Protein AF-0000000078257594 (afdb_homodimer)

Nearest PDB structures (foldseek):
  2rhy-assembly1_A  TM=6.518E-01  e=1.897E-09  Homo sapiens
  2rjc-assembly3_C  TM=6.665E-01  e=3.978E-09  Homo sapiens
  4edu-assembly1_A  TM=5.864E-01  e=7.994E-10  Homo sapiens
  2rjf-assembly1_A  TM=5.698E-01  e=3.740E-09  Homo sapiens
  2rhz-assembly1_A  TM=5.659E-01  e=3.516E-09  Homo sapiens

InterPro domains:
  IPR004092 Mbt repeat domain [PF02820] (59-125)
  IPR004092 Mbt repeat domain [PS51079] (24-123)
  IPR004092 Mbt repeat domain [SM00561] (24-123)
  IPR050548 Polycomb group and chromatin remodeling factors [PTHR12247] (2-124)

Foldseek 3Di:
DDPVVVVVVPPPPDDDDPDPPDDDDVVVVCVVVVHDDDDPVVDDDFDDPVVLVVDDFFDWWWFQQPVNRQAIAIWTFHDRDRQKTWIDRAQDDSVSIDIDGVPDPRTHHDCPCVVVVHDHDYHNHVPD/DDPVVVVVPPVPPDDDDPDPPDDDDVVVVCVVVVHDDDDPVVDDDFDDPVVLVVDDFFDWWWFQQPVNRQAIAIWTFHDGDRQKTWIDGAQDDSVSIDIDGVPDPRTHHDCPCVVVVHDHDYHNHVPD

Organism: Caenorhabditis remanei (NCBI:txid31234)

Secondary structure (DSSP, 8-state):
---GGGHHHH-------S---S---HHHHHHHHT-EEPPGGGSPPPPPHHHHTT--TTEEEEEE-SSSTT-EEEEEEEEEETTEEEEEETTS-GGG-EEEETT-TTEE-TTHHHHHTPPBPPP--TT-/---GGGHHHH-------S---S---HHHHHHHHT-EEPPGGGSPPPPPHHHHTT--TTEEEEEE-SSSTT-EEEEEEEEEETTEEEEEETTS-GGG-EEEETT-TTEE-TTHHHHHTPPBPPP--TT-

Radius of gyration: 20.62 Å; Cα contacts (8 Å, |Δi|>4): 423; chains: 2; bounding box: 36×62×47 Å

pLDDT: mean 81.3, std 22.83, range [25.91, 98.5]

Sequence (256 aa):
MFPVGYAERNGLKLADPPGFEGTFNWTDYLKEENAERMPLELFRTEPTQERLNMFQVGMRLEAADMCENQFICPATITGVHGRIINVNYDGWDEEFDELYDIDSHDILPIGWCELHGYRLQEPKREGYMFPVGYAERNGLKLADPPGFEGTFNWTDYLKEENAERMPLELFRTEPTQERLNMFQVGMRLEAADMCENQFICPATITGVHGRIINVNYDGWDEEFDELYDIDSHDILPIGWCELHGYRLQEPKREGY

Structure (mmCIF, N/CA/C/O backbone):
data_AF-0000000078257594-model_v1
#
loop_
_entity.id
_entity.type
_entity.pdbx_description
1 polymer 'Uncharacterized protein'
#
loop_
_atom_site.group_PDB
_atom_site.id
_atom_site.type_symbol
_atom_site.label_atom_id
_atom_site.label_alt_id
_atom_site.label_comp_id
_atom_site.label_asym_id
_atom_site.label_entity_id
_atom_site.label_seq_id
_atom_site.pdbx_PDB_ins_code
_atom_site.Cartn_x
_atom_site.Cartn_y
_atom_site.Cartn_z
_atom_site.occupancy
_atom_site.B_iso_or_equiv
_atom_site.auth_seq_id
_atom_site.auth_comp_id
_atom_site.auth_asym_id
_atom_site.auth_atom_id
_atom_site.pdbx_PDB_model_num
ATOM 1 N N . MET A 1 1 ? 4.875 4.961 -12.227 1 25.94 1 MET A N 1
ATOM 2 C CA . MET A 1 1 ? 4.707 3.748 -11.43 1 25.94 1 MET A CA 1
ATOM 3 C C . MET A 1 1 ? 3.229 3.438 -11.219 1 25.94 1 MET A C 1
ATOM 5 O O . MET A 1 1 ? 2.58 4.039 -10.359 1 25.94 1 MET A O 1
ATOM 9 N N . PHE A 1 2 ? 2.467 3.158 -12.258 1 29.22 2 PHE A N 1
ATOM 10 C CA . PHE A 1 2 ? 1.009 3.145 -12.273 1 29.22 2 PHE A CA 1
ATOM 11 C C . PHE A 1 2 ? 0.473 1.872 -11.625 1 29.22 2 PHE A C 1
ATOM 13 O O . PHE A 1 2 ? 1.046 0.794 -11.797 1 29.22 2 PHE A O 1
ATOM 20 N N . PRO A 1 3 ?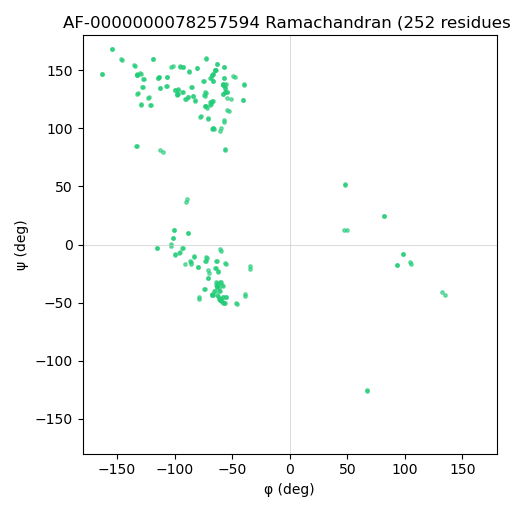 -0.068 1.947 -10.578 1 31.61 3 PRO A N 1
ATOM 21 C CA . PRO A 1 3 ? -0.673 0.773 -9.945 1 31.61 3 PRO A CA 1
ATOM 22 C C . PRO A 1 3 ? -1.392 -0.131 -10.945 1 31.61 3 PRO A C 1
ATOM 24 O O . PRO A 1 3 ? -1.814 0.332 -12.008 1 31.61 3 PRO A O 1
ATOM 27 N N . VAL A 1 4 ? -1.272 -1.361 -10.891 1 36.28 4 VAL A N 1
ATOM 28 C CA . VAL A 1 4 ? -1.812 -2.387 -11.773 1 36.28 4 VAL A CA 1
ATOM 29 C C . VAL A 1 4 ? -3.232 -2.014 -12.195 1 36.28 4 VAL A C 1
ATOM 31 O O . VAL A 1 4 ? -3.646 -2.295 -13.32 1 36.28 4 VAL A O 1
ATOM 34 N N . GLY A 1 5 ? -4.02 -1.559 -11.352 1 35.12 5 GLY A N 1
ATOM 35 C CA . GLY A 1 5 ? -5.34 -1.271 -11.891 1 35.12 5 GLY A CA 1
ATOM 36 C C . GLY A 1 5 ? -5.312 -0.317 -13.07 1 35.12 5 GLY A C 1
ATOM 37 O O . GLY A 1 5 ? -6.355 0.021 -13.625 1 35.12 5 GLY A O 1
ATOM 38 N N . TYR A 1 6 ? -4.234 0.282 -13.164 1 35.28 6 TYR A N 1
ATOM 39 C CA . TYR A 1 6 ? -4.18 1.263 -14.242 1 35.28 6 TYR A CA 1
ATOM 40 C C . TYR A 1 6 ? -4.137 0.577 -15.602 1 35.28 6 TYR A C 1
ATOM 42 O O . TYR A 1 6 ? -4.363 1.214 -16.641 1 35.28 6 TYR A O 1
ATOM 50 N N . ALA A 1 7 ? -3.699 -0.685 -15.562 1 33.69 7 ALA A N 1
ATOM 51 C CA . ALA A 1 7 ? -3.619 -1.337 -16.875 1 33.69 7 ALA A CA 1
ATOM 52 C C . ALA A 1 7 ? -5 -1.478 -17.5 1 33.69 7 ALA A C 1
ATOM 54 O O . ALA A 1 7 ? -5.121 -1.687 -18.703 1 33.69 7 ALA A O 1
ATOM 55 N N . GLU A 1 8 ? -5.996 -1.658 -16.688 1 34.53 8 GLU A N 1
ATOM 56 C CA . GLU A 1 8 ? -7.207 -1.854 -17.484 1 34.53 8 GLU A CA 1
ATOM 57 C C . GLU A 1 8 ? -7.324 -0.804 -18.594 1 34.53 8 GLU A C 1
ATOM 59 O O . GLU A 1 8 ? -7.742 -1.114 -19.703 1 34.53 8 GLU A O 1
ATOM 64 N N . ARG A 1 9 ? -7.168 0.485 -18.172 1 33.91 9 ARG A N 1
ATOM 65 C CA . ARG A 1 9 ? -7.609 1.449 -19.188 1 33.91 9 ARG A CA 1
ATOM 66 C C . ARG A 1 9 ? -6.609 1.535 -20.328 1 33.91 9 ARG A C 1
ATOM 68 O O . ARG A 1 9 ? -6.973 1.912 -21.453 1 33.91 9 ARG A O 1
ATOM 75 N N . ASN A 1 10 ? -5.301 1.462 -20 1 36.62 10 ASN A N 1
ATOM 76 C CA . ASN A 1 10 ? -4.457 1.918 -21.094 1 36.62 10 ASN A CA 1
ATOM 77 C C . ASN A 1 10 ? -4.09 0.771 -22.031 1 36.62 10 ASN A C 1
ATOM 79 O O . ASN A 1 10 ? -3.174 0.896 -22.844 1 36.62 10 ASN A O 1
ATOM 83 N N . GLY A 1 11 ? -4.836 -0.129 -22.375 1 34.16 11 GLY A N 1
ATOM 84 C CA . GLY A 1 11 ? -4.656 -1.026 -23.5 1 34.16 11 GLY A CA 1
ATOM 85 C C . GLY A 1 11 ? -3.26 -1.611 -23.578 1 34.16 11 GLY A C 1
ATOM 86 O O . GLY A 1 11 ? -2.76 -1.887 -24.672 1 34.16 11 GLY A O 1
ATOM 87 N N . LEU A 1 12 ? -2.469 -1.478 -22.562 1 35.62 12 LEU A N 1
ATOM 88 C CA . LEU A 1 12 ? -1.098 -1.898 -22.828 1 35.62 12 LEU A CA 1
ATOM 89 C C . LEU A 1 12 ? -1.026 -3.404 -23.062 1 35.62 12 LEU A C 1
ATOM 91 O O . LEU A 1 12 ? -1.563 -4.184 -22.281 1 35.62 12 LEU A O 1
ATOM 95 N N . LYS A 1 13 ? -0.962 -3.734 -24.375 1 34.22 13 LYS A N 1
ATOM 96 C CA . LYS A 1 13 ? -0.691 -5.074 -24.891 1 34.22 13 LYS A CA 1
ATOM 97 C C . LYS A 1 13 ? 0.633 -5.609 -24.344 1 34.22 13 LYS A C 1
ATOM 99 O O . LYS A 1 13 ? 1.693 -5.043 -24.609 1 34.22 13 LYS A O 1
ATOM 104 N N . LEU A 1 14 ? 0.69 -6.137 -23.203 1 35.75 14 LEU A N 1
ATOM 105 C CA . LEU A 1 14 ? 1.896 -6.77 -22.688 1 35.75 14 LEU A CA 1
ATOM 106 C C . LEU A 1 14 ? 2.375 -7.879 -23.609 1 35.75 14 LEU A C 1
ATOM 108 O O . LEU A 1 14 ? 1.572 -8.688 -24.078 1 35.75 14 LEU A O 1
ATOM 112 N N . ALA A 1 15 ? 3.43 -7.688 -24.375 1 36.25 15 ALA A N 1
ATOM 113 C CA . ALA A 1 15 ? 4.07 -8.641 -25.266 1 36.25 15 ALA A CA 1
ATOM 114 C C . ALA A 1 15 ? 4.367 -9.953 -24.547 1 36.25 15 ALA A C 1
ATOM 116 O O . ALA A 1 15 ? 4.688 -9.961 -23.359 1 36.25 15 ALA A O 1
ATOM 117 N N . ASP A 1 16 ? 3.945 -11.086 -25 1 38.88 16 ASP A N 1
ATOM 118 C CA . ASP A 1 16 ? 4.176 -12.469 -24.609 1 38.88 16 ASP A CA 1
ATOM 119 C C . ASP A 1 16 ? 5.668 -12.781 -24.531 1 38.88 16 ASP A C 1
ATOM 121 O O . ASP A 1 16 ? 6.449 -12.305 -25.359 1 38.88 16 ASP A O 1
ATOM 125 N N . PRO A 1 17 ? 6.203 -13.086 -23.297 1 37.75 17 PRO A N 1
ATOM 126 C CA . PRO A 1 17 ? 7.574 -13.594 -23.406 1 37.75 17 PRO A CA 1
ATOM 127 C C . PRO A 1 17 ? 7.719 -14.68 -24.469 1 37.75 17 PRO A C 1
ATOM 129 O O . PRO A 1 17 ? 6.773 -15.438 -24.719 1 37.75 17 PRO A O 1
ATOM 132 N N . PRO A 1 18 ? 8.797 -14.852 -25.266 1 37.5 18 PRO A N 1
ATOM 133 C CA . PRO A 1 18 ? 9.133 -15.906 -26.234 1 37.5 18 PRO A CA 1
ATOM 134 C C . PRO A 1 18 ? 9.523 -17.219 -25.547 1 37.5 18 PRO A C 1
ATOM 136 O O . PRO A 1 18 ? 10.195 -17.203 -24.516 1 37.5 18 PRO A O 1
ATOM 139 N N . GLY A 1 19 ? 8.719 -18.469 -25.781 1 39.75 19 GLY A N 1
ATOM 140 C CA . GLY A 1 19 ? 9.109 -19.859 -25.562 1 39.75 19 GLY A CA 1
ATOM 141 C C . GLY A 1 19 ? 8.055 -20.656 -24.812 1 39.75 19 GLY A C 1
ATOM 142 O O . GLY A 1 19 ? 8.312 -21.797 -24.406 1 39.75 19 GLY A O 1
ATOM 143 N N . PHE A 1 20 ? 7.371 -20.203 -23.812 1 42.59 20 PHE A N 1
ATOM 144 C CA . PHE A 1 20 ? 6.516 -21.141 -23.125 1 42.59 20 PHE A CA 1
ATOM 145 C C . PHE A 1 20 ? 5.461 -21.719 -24.062 1 42.59 20 PHE A C 1
ATOM 147 O O . PHE A 1 20 ? 4.613 -20.984 -24.562 1 42.59 20 PHE A O 1
ATOM 154 N N . GLU A 1 21 ? 5.734 -22.906 -24.578 1 48.34 21 GLU A N 1
ATOM 155 C CA . GLU A 1 21 ? 4.805 -23.547 -25.5 1 48.34 21 GLU A CA 1
ATOM 156 C C . GLU A 1 21 ? 3.467 -23.828 -24.812 1 48.34 21 GLU A C 1
ATOM 158 O O . GLU A 1 21 ? 2.418 -23.812 -25.469 1 48.34 21 GLU A O 1
ATOM 163 N N . GLY A 1 22 ? 3.541 -24.234 -23.25 1 56.38 22 GLY A N 1
ATOM 164 C CA . GLY A 1 22 ? 2.223 -24.547 -22.719 1 56.38 22 GLY A CA 1
ATOM 165 C C . GLY A 1 22 ? 1.633 -23.438 -21.875 1 56.38 22 GLY A C 1
ATOM 166 O O . GLY A 1 22 ? 2.324 -22.469 -21.531 1 56.38 22 GLY A O 1
ATOM 167 N N . THR A 1 23 ? 0.284 -23.297 -21.766 1 68.25 23 THR A N 1
ATOM 168 C CA . THR A 1 23 ? -0.449 -22.281 -21.031 1 68.25 23 THR A CA 1
ATOM 169 C C . THR A 1 23 ? -0.328 -22.5 -19.516 1 68.25 23 THR A C 1
ATOM 171 O O . THR A 1 23 ? -0.462 -23.641 -19.047 1 68.25 23 THR A O 1
ATOM 174 N N . PHE A 1 24 ? 0.318 -21.797 -18.844 1 82.62 24 PHE A N 1
ATOM 175 C CA . PHE A 1 24 ? 0.421 -21.875 -17.391 1 82.62 24 PHE A CA 1
A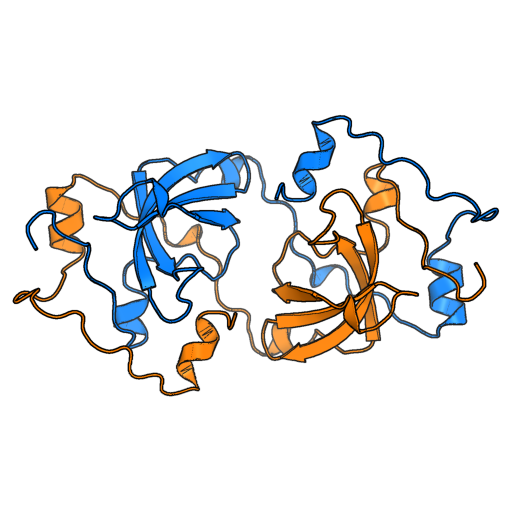TOM 176 C C . PHE A 1 24 ? -0.937 -22.172 -16.766 1 82.62 24 PHE A C 1
ATOM 178 O O . PHE A 1 24 ? -1.941 -21.562 -17.125 1 82.62 24 PHE A O 1
ATOM 185 N N . ASN A 1 25 ? -0.868 -23.312 -15.977 1 85.69 25 ASN A N 1
ATOM 186 C CA . ASN A 1 25 ? -2.061 -23.75 -15.258 1 85.69 25 ASN A CA 1
ATOM 187 C C . ASN A 1 25 ? -1.815 -23.797 -13.75 1 85.69 25 ASN A C 1
ATOM 189 O O . ASN A 1 25 ? -1.09 -24.672 -13.266 1 85.69 25 ASN A O 1
ATOM 193 N N . TRP A 1 26 ? -2.564 -23.047 -12.93 1 89.88 26 TRP A N 1
ATOM 194 C CA . TRP A 1 26 ? -2.32 -22.922 -11.492 1 89.88 26 TRP A CA 1
ATOM 195 C C . TRP A 1 26 ? -2.584 -24.234 -10.773 1 89.88 26 TRP A C 1
ATOM 197 O O . TRP A 1 26 ? -1.852 -24.609 -9.852 1 89.88 26 TRP A O 1
ATOM 207 N N . THR A 1 27 ? -3.619 -24.859 -11.133 1 87.69 27 THR A N 1
ATOM 208 C CA . THR A 1 27 ? -3.973 -26.109 -10.461 1 87.69 27 THR A CA 1
ATOM 209 C C . THR A 1 27 ? -2.83 -27.125 -10.555 1 87.69 27 THR A C 1
ATOM 211 O O . THR A 1 27 ? -2.418 -27.688 -9.539 1 87.69 27 THR A O 1
ATOM 214 N N . ASP A 1 28 ? -2.342 -27.328 -11.75 1 86.31 28 ASP A N 1
ATOM 215 C CA . ASP A 1 28 ? -1.224 -28.234 -11.945 1 86.31 28 ASP A CA 1
ATOM 216 C C . ASP A 1 28 ? 0.023 -27.75 -11.211 1 86.31 28 ASP A C 1
ATOM 218 O O . ASP A 1 28 ? 0.732 -28.547 -10.586 1 86.31 28 ASP A O 1
ATOM 222 N N . TYR A 1 29 ? 0.262 -26.531 -11.328 1 86.88 29 TYR A N 1
ATOM 223 C CA . TYR A 1 29 ? 1.44 -25.922 -10.719 1 86.88 29 TYR A CA 1
ATOM 224 C C . TYR A 1 29 ? 1.443 -26.109 -9.211 1 86.88 29 TYR A C 1
ATOM 226 O O . TYR A 1 29 ? 2.445 -26.547 -8.633 1 86.88 29 TYR A O 1
ATOM 234 N N . LEU A 1 30 ? 0.294 -25.844 -8.523 1 89.06 30 LEU A N 1
ATOM 235 C CA . LEU A 1 30 ? 0.188 -25.969 -7.074 1 89.06 30 LEU A CA 1
ATOM 236 C C . LEU A 1 30 ? 0.346 -27.422 -6.641 1 89.06 30 LEU A C 1
ATOM 238 O O . LEU A 1 30 ? 0.981 -27.703 -5.621 1 89.06 30 LEU A O 1
ATOM 242 N N . LYS A 1 31 ? -0.26 -28.344 -7.434 1 89.06 31 LYS A N 1
ATOM 243 C CA . LYS A 1 31 ? -0.134 -29.766 -7.148 1 89.06 31 LYS A CA 1
ATOM 244 C C . LYS A 1 31 ? 1.321 -30.219 -7.223 1 89.06 31 LYS A C 1
ATOM 246 O O . LYS A 1 31 ? 1.811 -30.906 -6.332 1 89.06 31 LYS A O 1
ATOM 251 N N . GLU A 1 32 ? 1.991 -29.828 -8.227 1 86.56 32 GLU A N 1
ATOM 252 C CA . GLU A 1 32 ? 3.387 -30.203 -8.445 1 86.56 32 GLU A CA 1
ATOM 253 C C . GLU A 1 32 ? 4.285 -29.641 -7.344 1 86.5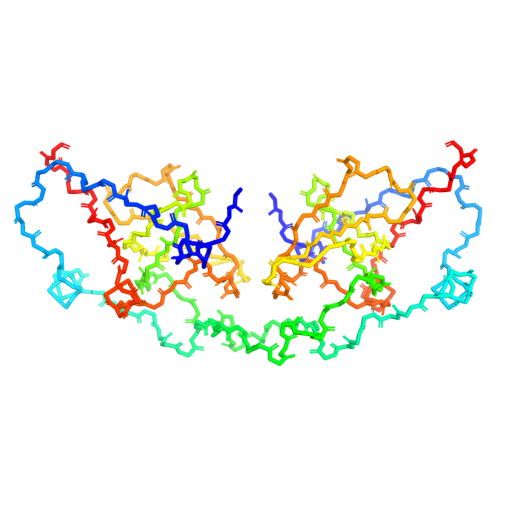6 32 GLU A C 1
ATOM 255 O O . GLU A 1 32 ? 5.238 -30.297 -6.918 1 86.56 32 GLU A O 1
ATOM 260 N N . GLU A 1 33 ? 3.965 -28.453 -6.852 1 85.44 33 GLU A N 1
ATOM 261 C CA . GLU A 1 33 ? 4.797 -27.766 -5.863 1 85.44 33 GLU A CA 1
ATOM 262 C C . GLU A 1 33 ? 4.332 -28.078 -4.441 1 85.44 33 GLU A C 1
ATOM 264 O O . GLU A 1 33 ? 4.977 -27.672 -3.471 1 85.44 33 GLU A O 1
ATOM 269 N N . ASN A 1 34 ? 3.307 -28.812 -4.363 1 87.94 34 ASN A N 1
ATOM 270 C CA . ASN A 1 34 ? 2.715 -29.047 -3.053 1 87.94 34 ASN A CA 1
ATOM 271 C C . ASN A 1 34 ? 2.531 -27.75 -2.277 1 87.94 34 ASN A C 1
ATOM 273 O O . ASN A 1 34 ? 2.979 -27.625 -1.136 1 87.94 34 ASN A O 1
ATOM 277 N N . ALA A 1 35 ? 1.894 -26.828 -2.982 1 87.44 35 ALA A N 1
ATOM 278 C CA . ALA A 1 35 ? 1.744 -25.5 -2.41 1 87.44 35 ALA A CA 1
ATOM 279 C C . ALA A 1 35 ? 0.271 -25.141 -2.234 1 87.44 35 ALA A C 1
ATOM 281 O O . ALA A 1 35 ? -0.605 -25.781 -2.811 1 87.44 35 ALA A O 1
ATOM 282 N N . GLU A 1 36 ? 0.055 -24.156 -1.35 1 89.25 36 GLU A N 1
ATOM 283 C CA . GLU A 1 36 ? -1.299 -23.688 -1.076 1 89.25 36 GLU A CA 1
ATOM 284 C C . GLU A 1 36 ? -1.488 -22.25 -1.553 1 89.25 36 GLU A C 1
ATOM 286 O O . GLU A 1 36 ? -0.579 -21.422 -1.434 1 89.25 36 GLU A O 1
ATOM 291 N N . ARG A 1 37 ? -2.695 -22.031 -2.023 1 95.69 37 ARG A N 1
ATOM 292 C CA . ARG A 1 37 ? -3.041 -20.672 -2.4 1 95.69 37 ARG A CA 1
ATOM 293 C C . ARG A 1 37 ? -3.303 -19.812 -1.169 1 95.69 37 ARG A C 1
ATOM 295 O O . ARG A 1 37 ? -3.838 -20.297 -0.17 1 95.69 37 ARG A O 1
ATOM 302 N N . MET A 1 38 ? -2.869 -18.625 -1.231 1 97.62 38 MET A N 1
ATOM 303 C CA . MET A 1 38 ? -3.262 -17.656 -0.205 1 97.62 38 MET A CA 1
ATOM 304 C C . MET A 1 38 ? -4.777 -17.516 -0.144 1 97.62 38 MET A C 1
ATOM 306 O O . MET A 1 38 ? -5.434 -17.359 -1.177 1 97.62 38 MET A O 1
ATOM 310 N N . PRO A 1 39 ? -5.328 -17.625 1.03 1 96.94 39 PRO A N 1
ATOM 311 C CA . PRO A 1 39 ? -6.785 -17.5 1.15 1 96.94 39 PRO A CA 1
ATOM 312 C C . PRO A 1 39 ? -7.309 -16.172 0.598 1 96.94 39 PRO A C 1
ATOM 314 O O . PRO A 1 39 ? -6.672 -15.133 0.771 1 96.94 39 PRO A O 1
ATOM 317 N N . LEU A 1 40 ? -8.484 -16.25 -0.03 1 96.88 40 LEU A N 1
ATOM 318 C CA . LEU A 1 40 ? -9.086 -15.117 -0.712 1 96.88 40 LEU A CA 1
ATOM 319 C C . LEU A 1 40 ? -9.336 -13.969 0.263 1 96.88 40 LEU A C 1
ATOM 321 O O . LEU A 1 40 ? -9.227 -12.797 -0.107 1 96.88 40 LEU A O 1
ATOM 325 N N . GLU A 1 41 ? -9.633 -14.297 1.517 1 96.75 41 GLU A N 1
ATOM 326 C CA . GLU A 1 41 ? -10.047 -13.289 2.494 1 96.75 41 GLU A CA 1
ATOM 327 C C . GLU A 1 41 ? -8.867 -12.422 2.922 1 96.75 41 GLU A C 1
ATOM 329 O O . GLU A 1 41 ? -9.055 -11.383 3.559 1 96.75 41 GLU A O 1
ATOM 334 N N . LEU A 1 42 ? -7.684 -12.82 2.545 1 97.75 42 LEU A N 1
ATOM 335 C CA . LEU A 1 42 ? -6.504 -12.07 2.965 1 97.75 42 LEU A CA 1
ATOM 336 C C . LEU A 1 42 ? -6.211 -10.93 1.996 1 97.75 42 LEU A C 1
ATOM 338 O O . LEU A 1 42 ? -5.445 -10.016 2.318 1 97.75 42 LEU A O 1
ATOM 342 N N . PHE A 1 43 ? -6.812 -10.922 0.815 1 97.62 43 PHE A N 1
ATOM 343 C CA . PHE A 1 43 ? -6.59 -9.891 -0.184 1 97.62 43 PHE A CA 1
ATOM 344 C C . PHE A 1 43 ? -7.543 -8.719 0.032 1 97.62 43 PHE A C 1
ATOM 346 O O . PHE A 1 43 ? -8.672 -8.898 0.492 1 97.62 43 PHE A O 1
ATOM 353 N N . ARG A 1 44 ? -7.027 -7.555 -0.326 1 95.5 44 ARG A N 1
ATOM 354 C CA . ARG A 1 44 ? -7.914 -6.395 -0.286 1 95.5 44 ARG A CA 1
ATOM 355 C C . ARG A 1 44 ? -8.719 -6.273 -1.576 1 95.5 44 ARG A C 1
ATOM 357 O O . ARG A 1 44 ? -8.18 -6.453 -2.67 1 95.5 44 ARG A O 1
ATOM 364 N N . THR A 1 45 ? -9.938 -6.008 -1.374 1 93.62 45 THR A N 1
ATOM 365 C CA . THR A 1 45 ? -10.812 -5.801 -2.523 1 93.62 45 THR A CA 1
ATOM 366 C C . THR A 1 45 ? -10.656 -4.391 -3.078 1 93.62 45 THR A C 1
ATOM 368 O O . THR A 1 45 ? -10.258 -3.473 -2.354 1 93.62 45 THR A O 1
ATOM 371 N N . GLU A 1 46 ? -10.906 -4.301 -4.336 1 92.81 46 GLU A N 1
ATOM 372 C CA . GLU A 1 46 ? -10.906 -2.973 -4.941 1 92.81 46 GLU A CA 1
ATOM 373 C C . GLU A 1 46 ? -11.914 -2.055 -4.258 1 92.81 46 GLU A C 1
ATOM 375 O O . GLU A 1 46 ? -13.031 -2.477 -3.943 1 92.81 46 GLU A O 1
ATOM 380 N N . PRO A 1 47 ? -11.453 -0.832 -4.047 1 95.62 47 PRO A N 1
ATOM 381 C CA . PRO A 1 47 ? -12.422 0.082 -3.436 1 95.62 47 PRO A CA 1
ATOM 382 C C . PRO A 1 47 ? -13.617 0.37 -4.344 1 95.62 47 PRO A C 1
ATOM 384 O O . PRO A 1 47 ? -13.484 0.361 -5.57 1 95.62 47 PRO A O 1
ATOM 387 N N . THR A 1 48 ? -14.734 0.63 -3.754 1 96.31 48 THR A N 1
ATOM 388 C CA . THR A 1 48 ? -15.93 1.015 -4.5 1 96.31 48 THR A CA 1
ATOM 389 C C . THR A 1 48 ? -15.789 2.436 -5.043 1 96.31 48 THR A C 1
ATOM 391 O O . THR A 1 48 ? -14.984 3.223 -4.539 1 96.31 48 THR A O 1
ATOM 394 N N . GLN A 1 49 ? -16.594 2.709 -6.016 1 96.69 49 GLN A N 1
ATOM 395 C CA . GLN A 1 49 ? -16.656 4.07 -6.535 1 96.69 49 GLN A CA 1
ATOM 396 C C . GLN A 1 49 ? -17.109 5.055 -5.457 1 96.69 49 GLN A C 1
ATOM 398 O O . GLN A 1 49 ? -16.641 6.191 -5.414 1 96.69 49 GLN A O 1
ATOM 403 N N . GLU A 1 50 ? -18.047 4.621 -4.691 1 97.25 50 GLU A N 1
ATOM 404 C CA . GLU A 1 50 ? -18.516 5.453 -3.588 1 97.25 50 GLU A CA 1
ATOM 405 C C . GLU A 1 50 ? -17.375 5.855 -2.666 1 97.25 50 GLU A C 1
ATOM 407 O O . GLU A 1 50 ? -17.234 7.027 -2.301 1 97.25 50 GLU A O 1
ATOM 412 N N . ARG A 1 51 ? -16.484 4.891 -2.295 1 97 51 ARG A N 1
ATOM 413 C CA . ARG A 1 51 ? -15.352 5.195 -1.432 1 97 51 ARG A CA 1
ATOM 414 C C . ARG A 1 51 ? -14.352 6.105 -2.139 1 97 51 ARG A C 1
ATOM 416 O O . ARG A 1 51 ? -13.859 7.07 -1.551 1 97 51 ARG A O 1
ATOM 423 N N . LEU A 1 52 ? -14.102 5.801 -3.367 1 97.69 52 LEU A N 1
ATOM 424 C CA . LEU A 1 52 ? -13.148 6.605 -4.129 1 97.69 52 LEU A CA 1
ATOM 425 C C . LEU A 1 52 ? -13.594 8.062 -4.188 1 97.69 52 LEU A C 1
ATOM 427 O O . LEU A 1 52 ? -12.766 8.969 -4.09 1 97.69 52 LEU A O 1
ATOM 431 N N . ASN A 1 53 ? -14.828 8.305 -4.254 1 97.5 53 ASN A N 1
ATOM 432 C CA . ASN A 1 53 ? -15.391 9.641 -4.375 1 97.5 53 ASN A CA 1
ATOM 433 C C . ASN A 1 53 ? -15.281 10.422 -3.066 1 97.5 53 ASN A C 1
ATOM 435 O O . ASN A 1 53 ? -15.477 11.633 -3.043 1 97.5 53 ASN A O 1
ATOM 439 N N . MET A 1 54 ? -15.008 9.766 -2.023 1 97.88 54 MET A N 1
ATOM 440 C CA . MET A 1 54 ? -14.938 10.422 -0.723 1 97.88 54 MET A CA 1
ATOM 441 C C . MET A 1 54 ? -13.602 11.133 -0.549 1 97.88 54 MET A C 1
ATOM 443 O O . MET A 1 54 ? -13.445 11.969 0.348 1 97.88 54 MET A O 1
ATOM 447 N N . PHE A 1 55 ? -12.602 10.773 -1.308 1 98 55 PHE A N 1
ATOM 448 C CA . PHE A 1 55 ? -11.312 11.445 -1.265 1 98 55 PHE A CA 1
ATOM 449 C C . PHE A 1 55 ? -11.328 12.711 -2.121 1 98 55 PHE A C 1
ATOM 451 O O . PHE A 1 55 ? -11.648 12.648 -3.311 1 98 55 PHE A O 1
ATOM 458 N N . GLN A 1 56 ? -11.008 13.828 -1.472 1 96.94 56 GLN A N 1
ATOM 459 C CA . GLN A 1 56 ? -11.117 15.109 -2.158 1 96.94 56 GLN A CA 1
ATOM 460 C C . GLN A 1 56 ? -9.859 15.953 -1.955 1 96.94 56 GLN A C 1
ATOM 462 O O . GLN A 1 56 ? -9.242 15.906 -0.89 1 96.94 56 GLN A O 1
ATOM 467 N N . VAL A 1 57 ? -9.562 16.688 -2.992 1 97.31 57 VAL A N 1
ATOM 468 C CA . VAL A 1 57 ? -8.5 17.688 -2.875 1 97.31 57 VAL A CA 1
ATOM 469 C C . VAL A 1 57 ? -8.812 18.641 -1.717 1 97.31 57 VAL A C 1
ATOM 471 O O . VAL A 1 57 ? -9.961 19.047 -1.536 1 97.31 57 VAL A O 1
ATOM 474 N N . GLY A 1 58 ? -7.805 18.891 -0.937 1 96.75 58 GLY A N 1
ATOM 475 C CA . GLY A 1 58 ? -7.957 19.812 0.169 1 96.75 58 GLY A CA 1
ATOM 476 C C . GLY A 1 58 ? -8.047 19.141 1.52 1 96.75 58 GLY A C 1
ATOM 477 O O . GLY A 1 58 ? -7.887 19.781 2.559 1 96.75 58 GLY A O 1
ATOM 478 N N . MET A 1 59 ? -8.289 17.859 1.529 1 97.19 59 MET A N 1
ATOM 479 C CA . MET A 1 59 ? -8.344 17.125 2.791 1 97.19 59 MET A CA 1
ATOM 480 C C . MET A 1 59 ? -6.977 17.078 3.453 1 97.19 59 MET A C 1
ATOM 482 O O . MET A 1 59 ? -5.961 16.906 2.775 1 97.19 59 MET A O 1
ATOM 486 N N . ARG A 1 60 ? -7.02 17.219 4.797 1 97.25 60 ARG A N 1
ATOM 487 C CA . ARG A 1 60 ? -5.777 17.266 5.559 1 97.25 60 ARG A CA 1
ATOM 488 C C . ARG A 1 60 ? -5.566 15.969 6.336 1 97.25 60 ARG A C 1
ATOM 490 O O . ARG A 1 60 ? -6.527 15.367 6.82 1 97.25 60 ARG A O 1
ATOM 497 N N . LEU A 1 61 ? -4.352 15.578 6.422 1 97.88 61 LEU A N 1
ATOM 498 C CA . LEU A 1 61 ? -3.943 14.328 7.062 1 97.88 61 LEU A CA 1
ATOM 499 C C . LEU A 1 61 ? -2.504 14.422 7.555 1 97.88 61 LEU A C 1
ATOM 501 O O . LEU A 1 61 ? -1.845 15.445 7.379 1 97.88 61 LEU A O 1
ATOM 505 N N . GLU A 1 62 ? -2.088 13.477 8.344 1 96.5 62 GLU A N 1
ATOM 506 C CA . GLU A 1 62 ? -0.669 13.227 8.586 1 96.5 62 GLU A CA 1
ATOM 507 C C . GLU A 1 62 ? -0.124 12.18 7.621 1 96.5 62 GLU A C 1
ATOM 509 O O . GLU A 1 62 ? -0.777 11.164 7.367 1 96.5 62 GLU A O 1
ATOM 514 N N . ALA A 1 63 ? 0.987 12.445 6.988 1 97 63 ALA A N 1
ATOM 515 C CA . ALA A 1 63 ? 1.553 11.5 6.027 1 97 63 ALA A CA 1
ATOM 516 C C . ALA A 1 63 ? 3.018 11.211 6.344 1 97 63 ALA A C 1
ATOM 518 O O . ALA A 1 63 ? 3.777 12.117 6.688 1 97 63 ALA A O 1
ATOM 519 N N . ALA A 1 64 ? 3.357 9.945 6.273 1 94.44 64 ALA A N 1
ATOM 520 C CA . ALA A 1 64 ? 4.758 9.555 6.418 1 94.44 64 ALA A CA 1
ATOM 521 C C . ALA A 1 64 ? 5.555 9.914 5.168 1 94.44 64 ALA A C 1
ATOM 523 O O . ALA A 1 64 ? 5.125 9.633 4.047 1 94.44 64 ALA A O 1
ATOM 524 N N . ASP A 1 65 ? 6.641 10.539 5.398 1 88.06 65 ASP A N 1
ATOM 525 C CA . ASP A 1 65 ? 7.523 10.883 4.289 1 88.06 65 ASP A CA 1
ATOM 526 C C . ASP A 1 65 ? 8.172 9.641 3.689 1 88.06 65 ASP A C 1
ATOM 528 O O . ASP A 1 65 ? 8.945 8.953 4.359 1 88.06 65 ASP A O 1
ATOM 532 N N . MET A 1 66 ? 7.961 9.367 2.424 1 80.31 66 MET A N 1
ATOM 533 C CA . MET A 1 66 ? 8.453 8.156 1.776 1 80.31 66 MET A CA 1
ATOM 534 C C . MET A 1 66 ? 9.969 8.211 1.597 1 80.31 66 MET A C 1
ATOM 536 O O . MET A 1 66 ? 10.625 7.172 1.521 1 80.31 66 MET A O 1
ATOM 540 N N . CYS A 1 67 ? 10.445 9.422 1.471 1 71.56 67 CYS A N 1
ATOM 541 C CA . CYS A 1 67 ? 11.883 9.594 1.287 1 71.56 67 CYS A CA 1
ATOM 542 C C . CYS A 1 67 ? 12.617 9.469 2.615 1 71.56 67 CYS A C 1
ATOM 544 O O . CYS A 1 67 ? 13.68 8.844 2.688 1 71.56 67 CYS A O 1
ATOM 546 N N . GLU A 1 68 ? 12.133 10.094 3.543 1 71.69 68 GLU A N 1
ATOM 547 C CA . GLU A 1 68 ? 12.664 10.008 4.898 1 71.69 68 GLU A CA 1
ATOM 548 C C . GLU A 1 68 ? 11.703 9.273 5.824 1 71.69 68 GLU A C 1
ATOM 550 O O . GLU A 1 68 ? 10.969 9.898 6.59 1 71.69 68 GLU A O 1
ATOM 555 N N . ASN A 1 69 ? 11.656 8.086 5.824 1 68.31 69 ASN A N 1
ATOM 556 C CA . ASN A 1 69 ? 10.641 7.188 6.363 1 68.31 69 ASN A CA 1
ATOM 557 C C . ASN A 1 69 ? 10.469 7.375 7.867 1 68.31 69 ASN A C 1
ATOM 559 O O . ASN A 1 69 ? 9.508 6.871 8.453 1 68.31 69 ASN A O 1
ATOM 563 N N . GLN A 1 70 ? 11.258 8.203 8.414 1 76.94 70 GLN A N 1
ATOM 564 C CA . GLN A 1 70 ? 11.141 8.414 9.852 1 76.94 70 GLN A CA 1
ATOM 565 C C . GLN A 1 70 ? 10.281 9.633 10.164 1 76.94 70 GLN A C 1
ATOM 567 O O . GLN A 1 70 ? 9.883 9.844 11.312 1 76.94 70 GLN A O 1
ATOM 572 N N . PHE A 1 71 ? 9.914 10.375 9.125 1 86.56 71 PHE A N 1
ATOM 573 C CA . PHE A 1 71 ? 9.203 11.617 9.391 1 86.56 71 PHE A CA 1
ATOM 574 C C . PHE A 1 71 ? 7.73 11.492 9.023 1 86.56 71 PHE A C 1
ATOM 576 O O . PHE A 1 71 ? 7.383 10.867 8.023 1 86.56 71 PHE A O 1
ATOM 583 N N . ILE A 1 72 ? 6.941 12.016 9.914 1 93.88 72 ILE A N 1
ATOM 584 C CA . ILE A 1 72 ? 5.523 12.219 9.625 1 93.88 72 ILE A CA 1
ATOM 585 C C . ILE A 1 72 ? 5.215 13.711 9.555 1 93.88 72 ILE A C 1
ATOM 587 O O . ILE A 1 72 ? 5.641 14.484 10.422 1 93.88 72 ILE A O 1
ATOM 591 N N . CYS A 1 73 ? 4.473 14.125 8.562 1 93.94 73 CYS A N 1
ATOM 592 C CA . CYS A 1 73 ? 4.266 15.539 8.289 1 93.94 73 CYS A CA 1
ATOM 593 C C . CYS A 1 73 ? 2.785 15.859 8.133 1 93.94 73 CYS A C 1
ATOM 595 O O . CYS A 1 73 ? 2.008 15.008 7.688 1 93.94 73 CYS A O 1
ATOM 597 N N . PRO A 1 74 ? 2.428 17.094 8.555 1 94.88 74 PRO A N 1
ATOM 598 C CA . PRO A 1 74 ? 1.132 17.578 8.07 1 94.88 74 PRO A CA 1
ATOM 599 C C . PRO A 1 74 ? 1.05 17.609 6.543 1 94.88 74 PRO A C 1
ATOM 601 O O . PRO A 1 74 ? 2.023 17.969 5.879 1 94.88 74 PRO A O 1
ATOM 604 N N . ALA A 1 75 ? -0.123 17.156 6.059 1 96.75 75 ALA A N 1
ATOM 605 C CA . ALA A 1 75 ? -0.171 16.984 4.609 1 96.75 75 ALA A CA 1
ATOM 606 C C . ALA A 1 75 ? -1.566 17.297 4.07 1 96.75 75 ALA A C 1
ATOM 608 O O . ALA A 1 75 ? -2.539 17.312 4.828 1 96.75 75 ALA A O 1
ATOM 609 N N . THR A 1 76 ? -1.62 17.594 2.789 1 97.31 76 THR A N 1
ATOM 610 C CA . THR A 1 76 ? -2.846 17.953 2.086 1 97.31 76 THR A CA 1
ATOM 611 C C . THR A 1 76 ? -2.975 17.172 0.785 1 97.31 76 THR A C 1
ATOM 613 O O . THR A 1 76 ? -2.006 17.031 0.035 1 97.31 76 THR A O 1
ATOM 616 N N . ILE A 1 77 ? -4.133 16.562 0.569 1 98.19 77 ILE A N 1
ATOM 617 C CA . ILE A 1 77 ? -4.391 15.953 -0.735 1 98.19 77 ILE A CA 1
ATOM 618 C C . ILE A 1 77 ? -4.5 17.047 -1.796 1 98.19 77 ILE A C 1
ATOM 620 O O . ILE A 1 77 ? -5.34 17.953 -1.687 1 98.19 77 ILE A O 1
ATOM 624 N N . THR A 1 78 ? -3.658 16.969 -2.852 1 98.44 78 THR A N 1
ATOM 625 C CA . THR A 1 78 ? -3.67 18 -3.885 1 98.44 78 THR A CA 1
ATOM 626 C C . THR A 1 78 ? -4.121 17.406 -5.223 1 98.44 78 THR A C 1
ATOM 628 O O . THR A 1 78 ? -4.293 18.141 -6.195 1 98.44 78 THR A O 1
ATOM 631 N N . GLY A 1 79 ? -4.363 16.125 -5.312 1 98.31 79 GLY A N 1
ATOM 632 C CA . GLY A 1 79 ? -4.875 15.453 -6.496 1 98.31 79 GLY A CA 1
ATOM 633 C C . GLY A 1 79 ? -5.441 14.078 -6.199 1 98.31 79 GLY A C 1
ATOM 634 O O . GLY A 1 79 ? -4.977 13.391 -5.285 1 98.31 79 GLY A O 1
ATOM 635 N N . VAL A 1 80 ? -6.457 13.734 -6.941 1 98 80 VAL A N 1
ATOM 636 C CA . VAL A 1 80 ? -7.078 12.422 -6.809 1 98 80 VAL A CA 1
ATOM 637 C C . VAL A 1 80 ? -7.188 11.758 -8.18 1 98 80 VAL A C 1
ATOM 639 O O . VAL A 1 80 ? -7.828 12.289 -9.086 1 98 80 VAL A O 1
ATOM 642 N N . HIS A 1 81 ? -6.594 10.656 -8.328 1 96.12 81 HIS A N 1
ATOM 643 C CA . HIS A 1 81 ? -6.621 9.859 -9.555 1 96.12 81 HIS A CA 1
ATOM 644 C C . HIS A 1 81 ? -6.91 8.391 -9.25 1 96.12 81 HIS A C 1
ATOM 646 O O . HIS A 1 81 ? -5.984 7.582 -9.156 1 96.12 81 HIS A O 1
ATOM 652 N N . GLY A 1 82 ? -8.227 8.148 -9.148 1 94.69 82 GLY A N 1
ATOM 653 C CA . GLY A 1 82 ? -8.594 6.809 -8.719 1 94.69 82 GLY A CA 1
ATOM 654 C C . GLY A 1 82 ? -8.203 6.512 -7.285 1 94.69 82 GLY A C 1
ATOM 655 O O . GLY A 1 82 ? -8.562 7.258 -6.371 1 94.69 82 GLY A O 1
ATOM 656 N N . ARG A 1 83 ? -7.449 5.395 -7.109 1 95.81 83 ARG A N 1
ATOM 657 C CA . ARG A 1 83 ? -7.051 5.016 -5.754 1 95.81 83 ARG A CA 1
ATOM 658 C C . ARG A 1 83 ? -5.812 5.789 -5.312 1 95.81 83 ARG A C 1
ATOM 660 O O . ARG A 1 83 ? -5.41 5.719 -4.152 1 95.81 83 ARG A O 1
ATOM 667 N N . ILE A 1 84 ? -5.219 6.469 -6.277 1 96.81 84 ILE A N 1
ATOM 668 C CA . ILE A 1 84 ? -3.965 7.156 -5.984 1 96.81 84 ILE A CA 1
ATOM 669 C C . ILE A 1 84 ? -4.242 8.633 -5.703 1 96.81 84 ILE A C 1
ATOM 671 O O . ILE A 1 84 ? -4.926 9.305 -6.48 1 96.81 84 ILE A O 1
ATOM 675 N N . ILE A 1 85 ? -3.711 9.07 -4.598 1 98 85 ILE A N 1
ATOM 676 C CA . ILE A 1 85 ? -3.842 10.484 -4.27 1 98 85 ILE A CA 1
ATOM 677 C C . ILE A 1 85 ? -2.469 11.148 -4.297 1 98 85 ILE A C 1
ATOM 679 O O . ILE A 1 85 ? -1.466 10.531 -3.928 1 98 85 ILE A O 1
ATOM 683 N N . ASN A 1 86 ? -2.461 12.383 -4.762 1 98.25 86 ASN A N 1
ATOM 684 C CA . ASN A 1 86 ? -1.294 13.25 -4.629 1 98.25 86 ASN A CA 1
ATOM 685 C C . ASN A 1 86 ? -1.316 14.016 -3.311 1 98.25 86 ASN A C 1
ATOM 687 O O . ASN A 1 86 ? -2.316 14.656 -2.979 1 98.25 86 ASN A O 1
ATOM 691 N N . VAL A 1 87 ? -0.21 13.906 -2.576 1 97.88 87 VAL A N 1
ATOM 692 C CA . VAL A 1 87 ? -0.166 14.5 -1.245 1 97.88 87 VAL A CA 1
ATOM 693 C C . VAL A 1 87 ? 0.997 15.484 -1.157 1 97.88 87 VAL A C 1
ATOM 695 O O . VAL A 1 87 ? 2.133 15.148 -1.503 1 97.88 87 VAL A O 1
ATOM 698 N N . ASN A 1 88 ? 0.722 16.672 -0.779 1 97.06 88 ASN A N 1
ATOM 699 C CA . ASN A 1 88 ? 1.722 17.688 -0.476 1 97.06 88 ASN A CA 1
ATOM 700 C C . ASN A 1 88 ? 1.999 17.766 1.022 1 97.06 88 ASN A C 1
ATOM 702 O O . ASN A 1 88 ? 1.07 17.766 1.831 1 97.06 88 ASN A O 1
ATOM 706 N N . TYR A 1 89 ? 3.238 17.719 1.37 1 94.88 89 TYR A N 1
ATOM 707 C CA . TYR A 1 89 ? 3.611 18.047 2.744 1 94.88 89 TYR A CA 1
ATOM 708 C C . TYR A 1 89 ? 3.51 19.531 3.002 1 94.88 89 TYR A C 1
ATOM 710 O O . TYR A 1 89 ? 4.191 20.328 2.352 1 94.88 89 TYR A O 1
ATOM 718 N N . ASP A 1 90 ? 2.676 19.875 3.916 1 92.62 90 ASP A N 1
ATOM 719 C CA . ASP A 1 90 ? 2.365 21.281 4.098 1 92.62 90 ASP A CA 1
ATOM 720 C C . ASP A 1 90 ? 3.633 22.094 4.355 1 92.62 90 ASP A C 1
ATOM 722 O O . ASP A 1 90 ? 4.441 21.734 5.215 1 92.62 90 ASP A O 1
ATOM 726 N N . GLY A 1 91 ? 3.75 23.219 3.578 1 90.38 91 GLY A N 1
ATOM 727 C CA . GLY A 1 91 ? 4.902 24.094 3.729 1 90.38 91 GLY A CA 1
ATOM 728 C C . GLY A 1 91 ? 6.031 23.766 2.771 1 90.38 91 GLY A C 1
ATOM 729 O O . GLY A 1 91 ? 6.945 24.562 2.582 1 90.38 91 GLY A O 1
ATOM 730 N N . TRP A 1 92 ? 5.984 22.562 2.213 1 91.44 92 TRP A N 1
ATOM 731 C CA . TRP A 1 92 ? 7.039 22.141 1.298 1 91.44 92 TRP A CA 1
ATOM 732 C C . TRP A 1 92 ? 6.641 22.406 -0.151 1 91.44 92 TRP A C 1
ATOM 734 O O . TRP A 1 92 ? 5.449 22.469 -0.47 1 91.44 92 TRP A O 1
ATOM 744 N N . ASP A 1 93 ? 7.629 22.594 -0.955 1 93.75 93 ASP A N 1
ATOM 745 C CA . ASP A 1 93 ? 7.391 22.797 -2.379 1 93.75 93 ASP A CA 1
ATOM 746 C C . ASP A 1 93 ? 6.746 21.578 -3.018 1 93.75 93 ASP A C 1
ATOM 748 O O . ASP A 1 93 ? 6.914 20.453 -2.533 1 93.75 93 ASP A O 1
ATOM 752 N N . GLU A 1 94 ? 6.051 21.781 -4.105 1 95.5 94 GLU A N 1
ATOM 753 C CA . GLU A 1 94 ? 5.309 20.734 -4.797 1 95.5 94 GLU A CA 1
ATOM 754 C C . GLU A 1 94 ? 6.242 19.641 -5.316 1 95.5 94 GLU A C 1
ATOM 756 O O . GLU A 1 94 ? 5.809 18.516 -5.594 1 95.5 94 GLU A O 1
ATOM 761 N N . GLU A 1 95 ? 7.496 20.016 -5.496 1 94.88 95 GLU A N 1
ATOM 762 C CA . GLU A 1 95 ? 8.461 19.031 -6 1 94.88 95 GLU A CA 1
ATOM 763 C C . GLU A 1 95 ? 8.641 17.891 -5.02 1 94.88 95 GLU A C 1
ATOM 765 O O . GLU A 1 95 ? 9.164 16.828 -5.379 1 94.88 95 GLU A O 1
ATOM 770 N N . PHE A 1 96 ? 8.164 18.094 -3.789 1 92.62 96 PHE A N 1
ATOM 771 C CA . PHE A 1 96 ? 8.312 17.062 -2.758 1 92.62 96 PHE A CA 1
ATOM 772 C C . PHE A 1 96 ? 7.016 16.297 -2.568 1 92.62 96 PHE A C 1
ATOM 774 O O . PHE A 1 96 ? 6.918 15.445 -1.682 1 92.62 96 PHE A O 1
ATOM 781 N N . ASP A 1 97 ? 6.035 16.594 -3.426 1 96.12 97 ASP A N 1
ATOM 782 C CA . ASP A 1 97 ? 4.793 15.828 -3.365 1 96.12 97 ASP A CA 1
ATOM 783 C C . ASP A 1 97 ? 5.055 14.336 -3.537 1 96.12 97 ASP A C 1
ATOM 785 O O . ASP A 1 97 ? 6.035 13.938 -4.168 1 96.12 97 ASP A O 1
ATOM 789 N N . GLU A 1 98 ? 4.156 13.57 -2.959 1 95.56 98 GLU A N 1
ATOM 790 C CA . GLU A 1 98 ? 4.227 12.117 -3.107 1 95.56 98 GLU A CA 1
ATOM 791 C C . GLU A 1 98 ? 2.855 11.531 -3.42 1 95.56 98 GLU A C 1
ATOM 793 O O . GLU A 1 98 ? 1.828 12.117 -3.072 1 95.56 98 GLU A O 1
ATOM 798 N N . LEU A 1 99 ? 2.854 10.375 -4.086 1 95.69 99 LEU A N 1
ATOM 799 C CA . LEU A 1 99 ? 1.635 9.633 -4.391 1 95.69 99 LEU A CA 1
ATOM 800 C C . LEU A 1 99 ? 1.398 8.523 -3.365 1 95.69 99 LEU A C 1
ATOM 802 O O . LEU A 1 99 ? 2.34 7.84 -2.959 1 95.69 99 LEU A O 1
ATOM 806 N N . TYR A 1 100 ? 0.206 8.445 -2.898 1 95.88 100 TYR A N 1
ATOM 807 C CA . TYR A 1 100 ? -0.173 7.379 -1.977 1 95.88 100 TYR A CA 1
ATOM 808 C C . TYR A 1 100 ? -1.408 6.637 -2.475 1 95.88 100 TYR A C 1
ATOM 810 O O . TYR A 1 100 ? -2.32 7.25 -3.037 1 95.88 100 TYR A O 1
ATOM 818 N N . ASP A 1 101 ? -1.379 5.316 -2.252 1 96.25 101 ASP A N 1
ATOM 819 C CA . ASP A 1 101 ? -2.633 4.574 -2.338 1 96.25 101 ASP A CA 1
ATOM 820 C C . ASP A 1 101 ? -3.574 4.949 -1.198 1 96.25 101 ASP A C 1
ATOM 822 O O . ASP A 1 101 ? -3.145 5.098 -0.053 1 96.25 101 ASP A O 1
ATOM 826 N N . ILE A 1 102 ? -4.777 5.004 -1.463 1 97.62 102 ILE A N 1
ATOM 827 C CA . ILE A 1 102 ? -5.754 5.43 -0.466 1 97.62 102 ILE A CA 1
ATOM 828 C C . ILE A 1 102 ? -5.789 4.422 0.683 1 97.62 102 ILE A C 1
ATOM 830 O O . ILE A 1 102 ? -6.277 4.73 1.772 1 97.62 102 ILE A O 1
ATOM 834 N N . ASP A 1 103 ? -5.324 3.223 0.459 1 96.5 103 ASP A N 1
ATOM 835 C CA . ASP A 1 103 ? -5.316 2.201 1.501 1 96.5 103 ASP A CA 1
ATOM 836 C C . ASP A 1 103 ? -3.932 2.068 2.131 1 96.5 103 ASP A C 1
ATOM 838 O O . ASP A 1 103 ? -3.66 1.106 2.854 1 96.5 103 ASP A O 1
ATOM 842 N N . SER A 1 104 ? -3.094 3.008 1.846 1 95.44 104 SER A N 1
ATOM 843 C CA . SER A 1 104 ? -1.756 2.986 2.428 1 95.44 104 SER A CA 1
ATOM 844 C C . SER A 1 104 ? -1.804 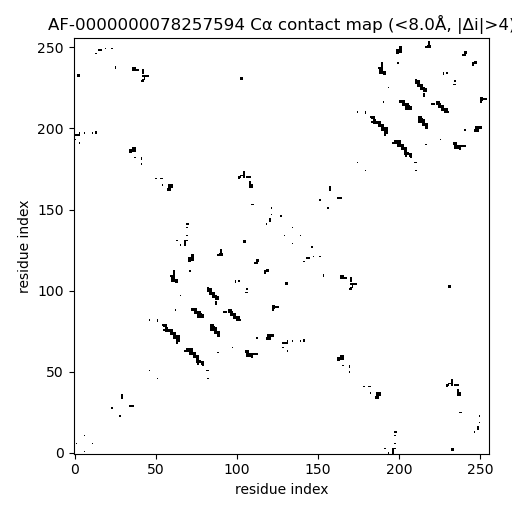3.219 3.934 1 95.44 104 SER A C 1
ATOM 846 O O . SER A 1 104 ? -2.574 4.051 4.414 1 95.44 104 SER A O 1
ATOM 848 N N . HIS A 1 105 ? -0.881 2.551 4.594 1 94.75 105 HIS A N 1
ATOM 849 C CA . HIS A 1 105 ? -0.749 2.766 6.031 1 94.75 105 HIS A CA 1
ATOM 850 C C . HIS A 1 105 ? 0.199 3.922 6.332 1 94.75 105 HIS A C 1
ATOM 852 O O . HIS A 1 105 ? 0.484 4.211 7.496 1 94.75 105 HIS A O 1
ATOM 858 N N . ASP A 1 106 ? 0.525 4.617 5.23 1 94.38 106 ASP A N 1
ATOM 859 C CA . ASP A 1 106 ? 1.433 5.75 5.391 1 94.38 106 ASP A CA 1
ATOM 860 C C . ASP A 1 106 ? 0.665 7.066 5.426 1 94.38 106 ASP A C 1
ATOM 862 O O . ASP A 1 106 ? 1.255 8.133 5.629 1 94.38 106 ASP A O 1
ATOM 866 N N . ILE A 1 107 ? -0.552 7.027 5.16 1 97.06 107 ILE A N 1
ATOM 867 C CA . ILE A 1 107 ? -1.406 8.18 5.441 1 97.06 107 ILE A CA 1
ATOM 868 C C . ILE A 1 107 ? -2.166 7.949 6.746 1 97.06 107 ILE A C 1
ATOM 870 O O . ILE A 1 107 ? -2.658 6.848 7 1 97.06 107 ILE A O 1
ATOM 874 N N . LEU A 1 108 ? -2.16 8.922 7.566 1 97.06 108 LEU A N 1
ATOM 875 C CA . LEU A 1 108 ? -2.613 8.781 8.945 1 97.06 108 LEU A CA 1
ATOM 876 C C . LEU A 1 108 ? -3.566 9.914 9.32 1 97.06 108 LEU A C 1
ATOM 878 O O . LEU A 1 108 ? -3.443 11.031 8.812 1 97.06 108 LEU A O 1
ATOM 882 N N . PRO A 1 109 ? -4.555 9.609 10.172 1 97.44 109 PRO A N 1
ATOM 883 C CA . PRO A 1 109 ? -5.457 10.68 10.602 1 97.44 109 PRO A CA 1
ATOM 884 C C . PRO A 1 109 ? -4.746 11.766 11.414 1 97.44 109 PRO A C 1
ATOM 886 O O . PRO A 1 109 ? -3.766 11.477 12.109 1 97.44 109 PRO A O 1
ATOM 889 N N . ILE A 1 110 ? -5.277 12.844 11.258 1 95.75 110 ILE A N 1
ATOM 890 C CA . ILE A 1 110 ? -4.793 13.945 12.086 1 95.75 110 ILE A CA 1
ATOM 891 C C . ILE A 1 110 ? -4.855 13.555 13.555 1 95.75 110 ILE A C 1
ATOM 893 O O . ILE A 1 110 ? -5.879 13.062 14.031 1 95.75 110 ILE A O 1
ATOM 897 N N . GLY A 1 111 ? -3.736 13.773 14.32 1 92.88 111 GLY A N 1
ATOM 898 C CA . GLY A 1 111 ? -3.666 13.414 15.727 1 92.88 111 GLY A CA 1
ATOM 899 C C . GLY A 1 111 ? -2.965 12.094 15.969 1 92.88 111 GLY A C 1
ATOM 900 O O . GLY A 1 111 ? -2.695 11.727 17.109 1 92.88 111 GLY A O 1
ATOM 901 N N . TRP A 1 112 ? -2.67 11.391 14.891 1 94.75 112 TRP A N 1
ATOM 902 C CA . TRP A 1 112 ? -2.043 10.078 15.031 1 94.75 112 TRP A CA 1
ATOM 903 C C . TRP A 1 112 ? -0.699 10.188 15.742 1 94.75 112 TRP A C 1
ATOM 905 O O . TRP A 1 112 ? -0.424 9.438 16.672 1 94.75 112 TRP A O 1
ATOM 915 N N . CYS A 1 113 ? 0.14 11.078 15.375 1 92.69 113 CYS A N 1
ATOM 916 C CA . CYS A 1 113 ? 1.447 11.25 16 1 92.69 113 CYS A CA 1
ATOM 917 C C . CYS A 1 113 ? 1.308 11.531 17.5 1 92.69 113 CYS A C 1
ATOM 919 O O . CYS A 1 113 ? 1.997 10.914 18.312 1 92.69 113 CYS A O 1
ATOM 921 N N . GLU A 1 114 ? 0.453 12.477 17.812 1 88.88 114 GLU A N 1
ATOM 922 C CA . GLU A 1 114 ? 0.233 12.812 19.219 1 88.88 114 GLU A CA 1
ATOM 923 C C . GLU A 1 114 ? -0.235 11.594 20 1 88.88 114 GLU A C 1
ATOM 925 O O . GLU A 1 114 ? 0.29 11.305 21.078 1 88.88 114 GLU A O 1
ATOM 930 N N . LEU A 1 115 ? -1.157 10.898 19.438 1 91.69 115 LEU A N 1
ATOM 931 C CA . LEU A 1 115 ? -1.736 9.742 20.125 1 91.69 115 LEU A CA 1
ATOM 932 C C . LEU A 1 115 ? -0.682 8.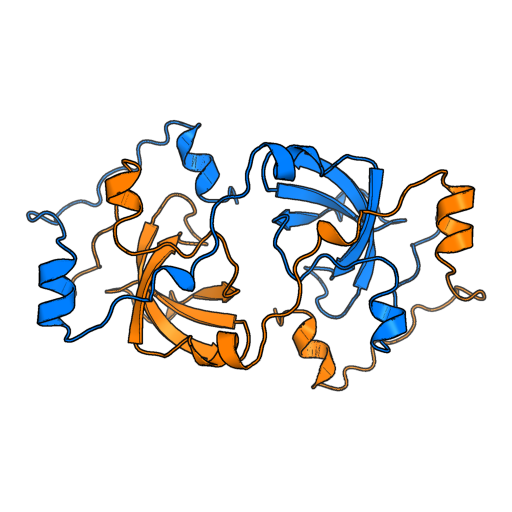672 20.359 1 91.69 115 LEU A C 1
ATOM 934 O O . LEU A 1 115 ? -0.703 8 21.406 1 91.69 115 LEU A O 1
ATOM 938 N N . HIS A 1 116 ? 0.213 8.469 19.484 1 91 116 HIS A N 1
ATOM 939 C CA . HIS A 1 116 ? 1.143 7.344 19.547 1 91 116 HIS A CA 1
ATOM 940 C C . HIS A 1 116 ? 2.518 7.797 20.031 1 91 116 HIS A C 1
ATOM 942 O O . HIS A 1 116 ? 3.461 7.004 20.062 1 91 116 HIS A O 1
ATOM 948 N N . GLY A 1 117 ? 2.623 9.094 20.281 1 88.69 117 GLY A N 1
ATOM 949 C CA . GLY A 1 117 ? 3.857 9.609 20.859 1 88.69 117 GLY A CA 1
ATOM 950 C C . GLY A 1 117 ? 4.941 9.836 19.828 1 88.69 117 GLY A C 1
ATOM 951 O O . GLY A 1 117 ? 6.133 9.75 20.125 1 88.69 117 GLY A O 1
ATOM 952 N N . TYR A 1 118 ? 4.527 10.031 18.594 1 86.81 118 TYR A N 1
ATOM 953 C CA . TYR A 1 118 ? 5.473 10.352 17.531 1 86.81 118 TYR A CA 1
ATOM 954 C C . TYR A 1 118 ? 5.609 11.859 17.375 1 86.81 118 TYR A C 1
ATOM 956 O O . TYR A 1 118 ? 4.668 12.609 17.641 1 86.81 118 TYR A O 1
ATOM 964 N N . ARG A 1 119 ? 6.715 12.219 16.922 1 86.81 119 ARG A N 1
ATOM 965 C CA . ARG A 1 119 ? 6.91 13.633 16.625 1 86.81 119 ARG A CA 1
ATOM 966 C C . ARG A 1 119 ? 6.375 13.992 15.242 1 86.81 119 ARG A C 1
ATOM 968 O O . ARG A 1 119 ? 6.699 13.336 14.258 1 86.81 119 ARG A O 1
ATOM 975 N N . LEU A 1 120 ? 5.594 14.953 15.234 1 91.38 120 LEU A N 1
ATOM 976 C CA . LEU A 1 120 ? 5.094 15.516 13.984 1 91.38 120 LEU A CA 1
ATOM 977 C C . LEU A 1 120 ? 6 16.641 13.484 1 91.38 120 LEU A C 1
ATOM 979 O O . LEU A 1 120 ? 6.312 17.562 14.234 1 91.38 120 LEU A O 1
ATOM 983 N N . GLN A 1 121 ? 6.441 16.422 12.195 1 87.56 121 GLN A N 1
ATOM 984 C CA . GLN A 1 121 ? 7.242 17.5 11.609 1 87.56 121 GLN A CA 1
ATOM 985 C C . GLN A 1 121 ? 6.398 18.75 11.352 1 87.56 121 GLN A C 1
ATOM 987 O O . GLN A 1 121 ? 5.324 18.656 10.758 1 87.56 121 GLN A O 1
ATOM 992 N N . GLU A 1 122 ? 6.789 19.812 11.914 1 81.25 122 GLU A N 1
ATOM 993 C CA . GLU A 1 122 ? 6.027 21.031 11.664 1 81.25 122 GLU A CA 1
ATOM 994 C C . GLU A 1 122 ? 6.156 21.469 10.211 1 81.25 122 GLU A C 1
ATOM 996 O O . GLU A 1 122 ? 7.172 21.219 9.57 1 81.25 122 GLU A O 1
ATOM 1001 N N . PRO A 1 123 ? 5.039 22.078 9.672 1 77.31 123 PRO A N 1
ATOM 1002 C CA . PRO A 1 123 ? 5.133 22.594 8.305 1 77.31 123 PRO A CA 1
ATOM 1003 C C . PRO A 1 123 ? 6.285 23.594 8.125 1 77.31 123 PRO A C 1
ATOM 1005 O O . PRO A 1 123 ? 6.629 24.312 9.062 1 77.31 123 PRO A O 1
ATOM 1008 N N . LYS A 1 124 ? 6.953 23.391 6.98 1 68.69 124 LYS A N 1
ATOM 1009 C CA . LYS A 1 124 ? 8.008 24.359 6.711 1 68.69 124 LYS A CA 1
ATOM 1010 C C . LYS A 1 124 ? 7.426 25.75 6.453 1 68.69 124 LYS A C 1
ATOM 1012 O O . LYS A 1 124 ? 6.496 25.906 5.664 1 68.69 124 LYS A O 1
ATOM 1017 N N . ARG A 1 125 ? 7.441 26.609 7.414 1 56.53 125 ARG A N 1
ATOM 1018 C CA . ARG A 1 125 ? 6.977 27.984 7.195 1 56.53 125 ARG A CA 1
ATOM 1019 C C . ARG A 1 125 ? 8 28.781 6.398 1 56.53 125 ARG A C 1
ATOM 1021 O O . ARG A 1 125 ? 9.195 28.5 6.445 1 56.53 125 ARG A O 1
ATOM 1028 N N . GLU A 1 126 ? 7.621 29.516 5.219 1 51.91 126 GLU A N 1
ATOM 1029 C CA . GLU A 1 126 ? 8.414 30.375 4.328 1 51.91 126 GLU A CA 1
ATOM 1030 C C . GLU A 1 126 ? 9.484 31.125 5.105 1 51.91 126 GLU A C 1
ATOM 1032 O O . GLU A 1 126 ? 10.523 31.484 4.547 1 51.91 126 GLU A O 1
ATOM 1037 N N . GLY A 1 127 ? 9.359 31.234 6.359 1 40.31 127 GLY A N 1
ATOM 1038 C CA . GLY A 1 127 ? 10.258 32.25 6.863 1 40.31 127 GLY A CA 1
ATOM 1039 C C . GLY A 1 127 ? 11.609 31.719 7.273 1 40.31 127 GLY A C 1
ATOM 1040 O O . GLY A 1 127 ? 12.461 32.469 7.766 1 40.31 127 GLY A O 1
ATOM 1041 N N . TYR A 1 128 ? 11.898 30.391 7.508 1 37.75 128 TYR A N 1
ATOM 1042 C CA . TYR A 1 128 ? 13.305 30.125 7.797 1 37.75 128 TYR A CA 1
ATOM 1043 C C . TYR A 1 128 ? 14.008 29.547 6.582 1 37.75 128 TYR A C 1
ATOM 1045 O O . TYR A 1 128 ? 13.398 28.828 5.781 1 37.75 128 TYR A O 1
ATOM 1053 N N . MET B 1 1 ? 13.422 0.704 3.725 1 25.91 1 MET B N 1
ATOM 1054 C CA . MET B 1 1 ? 12.234 1.545 3.611 1 25.91 1 MET B CA 1
ATOM 1055 C C . MET B 1 1 ? 11.133 1.067 4.559 1 25.91 1 MET B C 1
ATOM 1057 O O . MET B 1 1 ? 10.453 0.08 4.273 1 25.91 1 MET B O 1
ATOM 1061 N N . PHE B 1 2 ? 11.344 1.166 5.859 1 29.55 2 PHE B N 1
ATOM 1062 C CA . PHE B 1 2 ? 10.57 0.488 6.891 1 29.55 2 PHE B CA 1
ATOM 1063 C C . PHE B 1 2 ? 9.234 1.188 7.113 1 29.55 2 PHE B C 1
ATOM 1065 O O . PHE B 1 2 ? 9.164 2.418 7.086 1 29.55 2 PHE B O 1
ATOM 1072 N N . PRO B 1 3 ? 8.25 0.656 6.789 1 31.95 3 PRO B N 1
ATOM 1073 C CA . PRO B 1 3 ? 6.934 1.245 7.039 1 31.95 3 PRO B CA 1
ATOM 1074 C C . PRO B 1 3 ? 6.836 1.912 8.406 1 31.95 3 PRO B C 1
ATOM 1076 O O . PRO B 1 3 ? 7.578 1.555 9.328 1 31.95 3 PRO B O 1
ATOM 1079 N N . VAL B 1 4 ? 6.262 3.002 8.555 1 36.5 4 VAL B N 1
ATOM 1080 C CA . VAL B 1 4 ? 6.121 3.82 9.75 1 36.5 4 VAL B CA 1
ATOM 1081 C C . VAL B 1 4 ? 5.887 2.924 10.969 1 36.5 4 VAL B C 1
ATOM 1083 O O . VAL B 1 4 ? 6.336 3.232 12.07 1 36.5 4 VAL B O 1
ATOM 1086 N N . GLY B 1 5 ? 5.09 1.996 10.875 1 35 5 GLY B N 1
ATOM 1087 C CA . GLY B 1 5 ? 4.93 1.253 12.117 1 35 5 GLY B CA 1
ATOM 1088 C C . GLY B 1 5 ? 6.242 0.723 12.664 1 35 5 GLY B C 1
ATOM 1089 O O . GLY B 1 5 ? 6.266 0.075 13.711 1 35 5 GLY B O 1
ATOM 1090 N N . TYR B 1 6 ? 7.141 0.733 11.812 1 35.22 6 TYR B N 1
ATOM 1091 C CA . TYR B 1 6 ? 8.406 0.175 12.258 1 35.22 6 TYR B CA 1
ATOM 1092 C C . TYR B 1 6 ? 9.078 1.093 13.273 1 35.22 6 TYR B C 1
ATOM 1094 O O . TYR B 1 6 ? 9.984 0.67 14.008 1 35.22 6 TYR B O 1
ATOM 1102 N N . ALA B 1 7 ? 8.711 2.365 13.188 1 33.5 7 ALA B N 1
ATOM 1103 C CA . ALA B 1 7 ? 9.367 3.266 14.133 1 33.5 7 ALA B CA 1
ATOM 1104 C C . ALA B 1 7 ? 9.023 2.895 15.57 1 33.5 7 ALA B C 1
ATOM 1106 O O . ALA B 1 7 ? 9.727 3.295 16.5 1 33.5 7 ALA B O 1
ATOM 1107 N N . GLU B 1 8 ? 7.836 2.402 15.781 1 34.44 8 GLU B N 1
ATOM 1108 C CA . GLU B 1 8 ? 7.676 2.188 17.219 1 34.44 8 GLU B CA 1
ATOM 1109 C C . GLU B 1 8 ? 8.906 1.503 17.812 1 34.44 8 GLU B C 1
ATOM 1111 O O . GLU B 1 8 ? 9.336 1.841 18.922 1 34.44 8 GLU B O 1
ATOM 1116 N N . ARG B 1 9 ? 9.305 0.376 17.172 1 33.88 9 ARG B N 1
ATOM 1117 C CA . ARG B 1 9 ? 10.234 -0.438 17.938 1 33.88 9 ARG B CA 1
ATOM 1118 C C . ARG B 1 9 ? 11.617 0.203 17.984 1 33.88 9 ARG B C 1
ATOM 1120 O O . ARG B 1 9 ? 12.383 -0.007 18.938 1 33.88 9 ARG B O 1
ATOM 1127 N N . ASN B 1 10 ? 12.023 0.815 16.844 1 36.66 10 ASN B N 1
ATOM 1128 C CA . ASN B 1 10 ? 13.453 1.07 16.891 1 36.66 10 ASN B CA 1
ATOM 1129 C C . ASN B 1 10 ? 13.766 2.434 17.5 1 36.66 10 ASN B C 1
ATOM 1131 O O . ASN B 1 10 ? 14.883 2.938 17.375 1 36.66 10 ASN B O 1
ATOM 1135 N N . GLY B 1 11 ? 13.164 2.949 18.406 1 34.16 11 GLY B N 1
ATOM 1136 C CA . GLY B 1 11 ? 13.625 4.059 19.219 1 34.16 11 GLY B CA 1
ATOM 1137 C C . GLY B 1 11 ? 14.133 5.234 18.422 1 34.16 11 GLY B C 1
ATOM 1138 O O . GLY B 1 11 ? 15.031 5.953 18.859 1 34.16 11 GLY B O 1
ATOM 1139 N N . LEU B 1 12 ? 13.898 5.258 17.156 1 35.34 12 LEU B N 1
ATOM 1140 C CA . LEU B 1 12 ? 14.602 6.324 16.438 1 35.34 12 LEU B CA 1
ATOM 1141 C C . LEU B 1 12 ? 14.094 7.691 16.875 1 35.34 12 LEU B C 1
ATOM 1143 O O . LEU B 1 12 ? 12.883 7.934 16.891 1 35.34 12 LEU B O 1
ATOM 1147 N N . LYS B 1 13 ? 14.875 8.273 17.766 1 34.16 13 LYS B N 1
ATOM 1148 C CA . LYS B 1 13 ? 14.75 9.656 18.219 1 34.16 13 LYS B CA 1
ATOM 1149 C C . LYS B 1 13 ? 14.82 10.625 17.047 1 34.16 13 LYS B C 1
ATOM 1151 O O . LYS B 1 13 ? 15.844 10.711 16.359 1 34.16 13 LYS B O 1
ATOM 1156 N N . LEU B 1 14 ? 13.781 10.859 16.328 1 35.81 14 LEU B N 1
ATOM 1157 C CA . LEU B 1 14 ? 13.758 11.859 15.273 1 35.81 14 LEU B CA 1
ATOM 1158 C C . LEU B 1 14 ? 14.133 13.234 15.82 1 35.81 14 LEU B C 1
ATOM 1160 O O . LEU B 1 14 ? 13.648 13.633 16.875 1 35.81 14 LEU B O 1
ATOM 1164 N N . ALA B 1 15 ? 15.297 13.742 15.531 1 37.09 15 ALA B N 1
ATOM 1165 C CA . ALA B 1 15 ? 15.828 15.047 15.922 1 37.09 15 ALA B CA 1
ATOM 1166 C C . ALA B 1 15 ? 14.875 16.172 15.516 1 37.09 15 ALA B C 1
ATOM 1168 O O . ALA B 1 15 ? 14.203 16.078 14.484 1 37.09 15 ALA B O 1
ATOM 1169 N N . ASP B 1 16 ? 14.445 17.047 16.375 1 39.03 16 ASP B N 1
ATOM 1170 C CA . ASP B 1 16 ? 13.641 18.266 16.234 1 39.03 16 ASP B CA 1
ATOM 1171 C C . ASP B 1 16 ? 14.25 19.219 15.219 1 39.03 16 ASP B C 1
ATOM 1173 O O . ASP B 1 16 ? 15.477 19.391 15.164 1 39.03 16 ASP B O 1
ATOM 1177 N N . PRO B 1 17 ? 13.531 19.5 14.062 1 37.44 17 PRO B N 1
ATOM 1178 C CA . PRO B 1 17 ? 14.125 20.594 13.289 1 37.44 17 PRO B CA 1
ATOM 1179 C C . PRO B 1 17 ? 14.438 21.812 14.141 1 37.44 17 PRO B C 1
ATOM 1181 O O . PRO B 1 17 ? 13.742 22.078 15.133 1 37.44 17 PRO B O 1
ATOM 1184 N N . PRO B 1 18 ? 15.5 22.656 13.984 1 37.25 18 PRO B N 1
ATOM 1185 C CA . PRO B 1 18 ? 15.852 23.922 14.617 1 37.25 18 PRO B CA 1
ATOM 1186 C C . PRO B 1 18 ? 14.969 25.078 14.156 1 37.25 18 PRO B C 1
ATOM 1188 O O . PRO B 1 18 ? 14.617 25.156 12.977 1 37.25 18 PRO B O 1
ATOM 1191 N N . GLY B 1 19 ? 14.055 25.844 15.141 1 39.53 19 GLY B N 1
ATOM 1192 C CA . GLY B 1 19 ? 13.438 27.156 15.016 1 39.53 19 GLY B CA 1
ATOM 1193 C C . GLY B 1 19 ? 11.984 27.172 15.43 1 39.53 19 GLY B C 1
ATOM 1194 O O . GLY B 1 19 ? 11.289 28.172 15.234 1 39.53 19 GLY B O 1
ATOM 1195 N N . PHE B 1 20 ? 11.125 26.25 15.094 1 42.06 20 PHE B N 1
ATOM 1196 C CA . PHE B 1 20 ? 9.742 26.5 15.477 1 42.06 20 PHE B CA 1
ATOM 1197 C C . PHE B 1 20 ? 9.609 26.656 16.984 1 42.06 20 PHE B C 1
ATOM 1199 O O . PHE B 1 20 ? 9.883 25.703 17.734 1 42.06 20 PHE B O 1
ATOM 1206 N N . GLU B 1 21 ? 9.539 27.875 17.422 1 48.41 21 GLU B N 1
ATOM 1207 C CA . GLU B 1 21 ? 9.398 28.141 18.859 1 48.41 21 GLU B CA 1
ATOM 1208 C C . GLU B 1 21 ? 8.109 27.547 19.406 1 48.41 21 GLU B C 1
ATOM 1210 O O . GLU B 1 21 ? 8.047 27.141 20.562 1 48.41 21 GLU B O 1
ATOM 1215 N N . GLY B 1 22 ? 6.809 27.641 18.406 1 55.62 22 GLY B N 1
ATOM 1216 C CA . GLY B 1 22 ? 5.609 27.141 19.062 1 55.62 22 GLY B CA 1
ATOM 1217 C C . GLY B 1 22 ? 5.238 25.734 18.641 1 55.62 22 GLY B C 1
ATOM 1218 O O . GLY B 1 22 ? 5.828 25.188 17.703 1 55.62 22 GLY B O 1
ATOM 1219 N N . THR B 1 23 ? 4.52 24.922 19.484 1 67.44 23 THR B N 1
ATOM 1220 C CA . THR B 1 23 ? 4.102 23.547 19.266 1 67.44 23 THR B CA 1
ATOM 1221 C C . THR B 1 23 ? 3.002 23.469 18.203 1 67.44 23 THR B C 1
ATOM 1223 O O . THR B 1 23 ? 2.068 24.266 18.219 1 67.44 23 THR B O 1
ATOM 1226 N N . PHE B 1 24 ? 3.225 23.016 17.141 1 82.12 24 PHE B N 1
ATOM 1227 C CA . PHE B 1 24 ? 2.219 22.828 16.094 1 82.12 24 PHE B CA 1
ATOM 1228 C C . PHE B 1 24 ? 0.915 22.312 16.703 1 82.12 24 PHE B C 1
ATOM 1230 O O . PHE B 1 24 ? 0.92 21.391 17.516 1 82.12 24 PHE B O 1
ATOM 1237 N N . ASN B 1 25 ? -0.143 23.156 16.359 1 85.69 25 ASN B N 1
ATOM 1238 C CA . ASN B 1 25 ? -1.489 22.812 16.812 1 85.69 25 ASN B CA 1
ATOM 1239 C C . ASN B 1 25 ? -2.447 22.656 15.641 1 85.69 25 ASN B C 1
ATOM 1241 O O . ASN B 1 25 ? -2.811 23.625 14.984 1 85.69 25 ASN B O 1
ATOM 1245 N N . TRP B 1 26 ? -3.07 21.469 15.445 1 89.81 26 TRP B N 1
ATOM 1246 C CA . TRP B 1 26 ? -3.891 21.156 14.281 1 89.81 26 TRP B CA 1
ATOM 1247 C C . TRP B 1 26 ? -5.156 22.016 14.266 1 89.8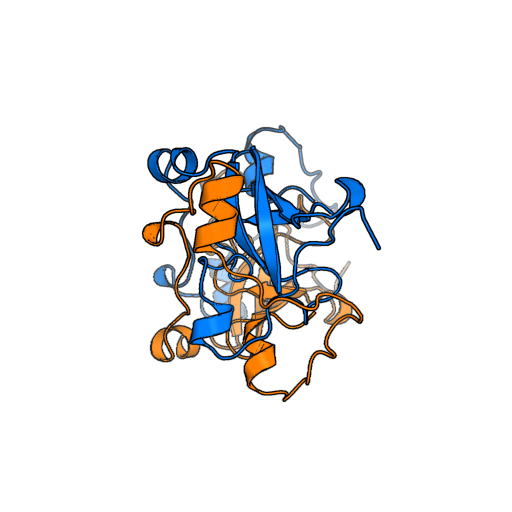1 26 TRP B C 1
ATOM 1249 O O . TRP B 1 26 ? -5.59 22.469 13.203 1 89.81 26 TRP B O 1
ATOM 1259 N N . THR B 1 27 ? -5.75 22.141 15.367 1 87.56 27 THR B N 1
ATOM 1260 C CA . THR B 1 27 ? -6.996 22.906 15.43 1 87.56 27 THR B CA 1
ATOM 1261 C C . THR B 1 27 ? -6.797 24.328 14.906 1 87.56 27 THR B C 1
ATOM 1263 O O . THR B 1 27 ? -7.559 24.781 14.055 1 87.56 27 THR B O 1
ATOM 1266 N N . ASP B 1 28 ? -5.781 24.984 15.422 1 86.12 28 ASP B N 1
ATOM 1267 C CA . ASP B 1 28 ? -5.48 26.344 14.961 1 86.12 28 ASP B CA 1
ATOM 1268 C C . ASP B 1 28 ? -5.109 26.344 13.484 1 86.12 28 ASP B C 1
ATOM 1270 O O . ASP B 1 28 ? -5.543 27.219 12.734 1 86.12 28 ASP B O 1
ATOM 1274 N N . TYR B 1 29 ? -4.336 25.438 13.125 1 86.62 29 TYR B N 1
ATOM 1275 C CA . TYR B 1 29 ? -3.848 25.328 11.758 1 86.62 29 TYR B CA 1
ATOM 1276 C C . TYR B 1 29 ? -5.004 25.172 10.781 1 86.62 29 TYR B C 1
ATOM 1278 O O . TYR B 1 29 ? -5.082 25.891 9.781 1 86.62 29 TYR B O 1
ATOM 1286 N N . LEU B 1 30 ? -5.965 24.25 11.062 1 89.06 30 LEU B N 1
ATOM 1287 C CA . LEU B 1 30 ? -7.102 24 10.188 1 89.06 30 LEU B CA 1
ATOM 1288 C C . LEU B 1 30 ? -8.008 25.219 10.094 1 89.06 30 LEU B C 1
ATOM 1290 O O . LEU B 1 30 ? -8.523 25.547 9.023 1 89.06 30 LEU B O 1
ATOM 1294 N N . LYS B 1 31 ? -8.203 25.906 11.258 1 89 31 LYS B N 1
ATOM 1295 C CA . LYS B 1 31 ? -9.008 27.125 11.281 1 89 31 LYS B CA 1
ATOM 1296 C C . LYS B 1 31 ? -8.391 28.203 10.398 1 89 31 LYS B C 1
ATOM 1298 O O . LYS B 1 31 ? -9.094 28.828 9.602 1 89 31 LYS B O 1
ATOM 1303 N N . GLU B 1 32 ? -7.145 28.406 10.523 1 86.31 32 GLU B N 1
ATOM 1304 C CA . GLU B 1 32 ? -6.426 29.422 9.766 1 86.31 32 GLU B CA 1
ATOM 1305 C C . GLU B 1 32 ? -6.461 29.125 8.266 1 86.31 32 GLU B C 1
ATOM 1307 O O . GLU B 1 32 ? -6.57 30.031 7.449 1 86.31 32 GLU B O 1
ATOM 1312 N N . GLU B 1 33 ? -6.414 27.844 7.898 1 85.25 33 GLU B N 1
ATOM 1313 C CA . GLU B 1 33 ? -6.352 27.438 6.5 1 85.25 33 GLU B CA 1
ATOM 1314 C C . GLU B 1 33 ? -7.746 27.188 5.938 1 85.25 33 GLU B C 1
ATOM 1316 O O . GLU B 1 33 ? -7.902 26.922 4.742 1 85.25 33 GLU B O 1
ATOM 1321 N N . ASN B 1 34 ? -8.695 27.312 6.766 1 87.81 34 ASN B N 1
ATOM 1322 C CA . ASN B 1 34 ? -10.047 26.953 6.352 1 87.81 34 ASN B CA 1
ATOM 1323 C C . ASN B 1 34 ? -10.086 25.594 5.676 1 87.81 34 ASN B C 1
ATOM 1325 O O . ASN B 1 34 ? -10.602 25.453 4.562 1 87.81 34 ASN B O 1
ATOM 1329 N N . ALA B 1 35 ? -9.508 24.656 6.402 1 87.19 35 ALA B N 1
ATOM 1330 C CA . ALA B 1 35 ? -9.367 23.312 5.836 1 87.19 35 ALA B CA 1
ATOM 1331 C C . ALA B 1 35 ? -10.109 22.281 6.68 1 87.19 35 ALA B C 1
ATOM 1333 O O . ALA B 1 35 ? -10.461 22.547 7.828 1 87.19 35 ALA B O 1
ATOM 1334 N N . GLU B 1 36 ? -10.391 21.156 6.027 1 89.44 36 GLU B N 1
ATOM 1335 C CA . GLU B 1 36 ? -11.078 20.062 6.703 1 89.44 36 GLU B CA 1
ATOM 1336 C C . GLU B 1 36 ? -10.172 18.844 6.844 1 89.44 36 GLU B C 1
ATOM 1338 O O . GLU B 1 36 ? -9.391 18.531 5.941 1 89.44 36 GLU B O 1
ATOM 1343 N N . ARG B 1 37 ? -10.367 18.203 7.965 1 95.75 37 ARG B N 1
ATOM 1344 C CA . ARG B 1 37 ? -9.648 16.938 8.172 1 95.75 37 ARG B CA 1
ATOM 1345 C C . ARG B 1 37 ? -10.258 15.82 7.336 1 95.75 37 ARG B C 1
ATOM 1347 O O . ARG B 1 37 ? -11.477 15.773 7.145 1 95.75 37 ARG B O 1
ATOM 1354 N N . MET B 1 38 ? -9.414 15.023 6.812 1 97.62 38 MET B N 1
ATOM 1355 C CA . MET B 1 38 ? -9.898 13.797 6.188 1 97.62 38 MET B CA 1
ATOM 1356 C C . MET B 1 38 ? -10.688 12.953 7.188 1 97.62 38 MET B C 1
ATOM 1358 O O . MET B 1 38 ? -10.234 12.734 8.312 1 97.62 38 MET B O 1
ATOM 1362 N N . PRO B 1 39 ? -11.844 12.547 6.809 1 97 39 PRO B N 1
ATOM 1363 C CA . PRO B 1 39 ? -12.648 11.734 7.727 1 97 39 PRO B CA 1
ATOM 1364 C C . PRO B 1 39 ? -11.93 10.469 8.188 1 97 39 PRO B C 1
ATOM 1366 O O . PRO B 1 39 ? -11.227 9.836 7.402 1 97 39 PRO B O 1
ATOM 1369 N N . LEU B 1 40 ? -12.156 10.125 9.453 1 96.94 40 LEU B N 1
ATOM 1370 C CA . LEU B 1 40 ? -11.461 9.008 10.094 1 96.94 40 LEU B CA 1
ATOM 1371 C C . LEU B 1 40 ? -11.75 7.699 9.375 1 96.94 40 LEU B C 1
ATOM 1373 O O . LEU B 1 40 ? -10.883 6.828 9.289 1 96.94 40 LEU B O 1
ATOM 1377 N N . GLU B 1 41 ? -12.938 7.562 8.812 1 96.75 41 GLU B N 1
ATOM 1378 C CA . GLU B 1 41 ? -13.375 6.301 8.227 1 96.75 41 GLU B CA 1
ATOM 1379 C C . GLU B 1 41 ? -12.641 6.012 6.922 1 96.75 41 GLU B C 1
ATOM 1381 O O . GLU B 1 41 ? -12.703 4.895 6.402 1 96.75 41 GLU B O 1
ATOM 1386 N N . LEU B 1 42 ? -11.945 6.996 6.41 1 97.75 42 LEU B N 1
ATOM 1387 C CA . LEU B 1 42 ? -11.258 6.812 5.137 1 97.75 42 LEU B CA 1
ATOM 1388 C C . LEU B 1 42 ? -9.891 6.18 5.34 1 97.75 42 LEU B C 1
ATOM 1390 O O . LEU B 1 42 ? -9.281 5.688 4.391 1 97.75 42 LEU B O 1
ATOM 1394 N N . PHE B 1 43 ? -9.367 6.152 6.559 1 97.62 43 PHE B N 1
ATOM 1395 C CA . PHE B 1 43 ? -8.062 5.578 6.855 1 97.62 43 PHE B CA 1
ATOM 1396 C C . PHE B 1 43 ? -8.172 4.082 7.133 1 97.62 43 PHE B C 1
ATOM 1398 O O . PHE B 1 43 ? -9.195 3.617 7.648 1 97.62 43 PHE B O 1
ATOM 1405 N N . ARG B 1 44 ? -7.102 3.402 6.777 1 95.44 44 ARG B N 1
ATOM 1406 C CA . ARG B 1 44 ? -7.062 1.986 7.129 1 95.44 44 ARG B CA 1
ATOM 1407 C C . ARG B 1 44 ? -6.52 1.79 8.539 1 95.44 44 ARG B C 1
ATOM 1409 O O . ARG B 1 44 ? -5.551 2.438 8.938 1 95.44 44 ARG B O 1
ATOM 1416 N N . THR B 1 45 ? -7.191 0.949 9.219 1 93.56 45 THR B N 1
ATOM 1417 C CA . THR B 1 45 ? -6.746 0.611 10.562 1 93.56 45 THR B CA 1
ATOM 1418 C C . THR B 1 45 ? -5.613 -0.409 10.516 1 93.56 45 THR B C 1
ATOM 1420 O O . THR B 1 45 ? -5.488 -1.166 9.555 1 93.56 45 THR B O 1
ATOM 1423 N N . GLU B 1 46 ? -4.812 -0.342 11.516 1 92.69 46 GLU B N 1
ATOM 1424 C CA . GLU B 1 46 ? -3.766 -1.353 11.633 1 92.69 46 GLU B CA 1
ATOM 1425 C C . GLU B 1 46 ? -4.359 -2.758 11.688 1 92.69 46 GLU B C 1
ATOM 1427 O O . GLU B 1 46 ? -5.371 -2.984 12.352 1 92.69 46 GLU B O 1
ATOM 1432 N N . PRO B 1 47 ? -3.695 -3.631 10.961 1 95.56 47 PRO B N 1
ATOM 1433 C CA . PRO B 1 47 ? -4.215 -5 11.031 1 95.56 47 PRO B CA 1
ATOM 1434 C C . PRO B 1 47 ? -4.074 -5.613 12.422 1 95.56 47 PRO B C 1
ATOM 1436 O O . PRO B 1 47 ? -3.137 -5.281 13.156 1 95.56 47 PRO B O 1
ATOM 1439 N N . THR B 1 48 ? -4.957 -6.488 12.773 1 96.25 48 THR B N 1
ATOM 1440 C CA . THR B 1 48 ? -4.883 -7.219 14.031 1 96.25 48 THR B CA 1
ATOM 1441 C C . THR B 1 48 ? -3.766 -8.258 13.992 1 96.25 48 THR B C 1
ATOM 1443 O O . THR B 1 48 ? -3.33 -8.664 12.914 1 96.25 48 THR B O 1
ATOM 1446 N N . GLN B 1 49 ? -3.365 -8.648 15.156 1 96.62 49 GLN B N 1
ATOM 1447 C CA . GLN B 1 49 ? -2.391 -9.734 15.25 1 96.62 49 GLN B CA 1
ATOM 1448 C C . GLN B 1 49 ? -2.93 -11.016 14.633 1 96.62 49 GLN B C 1
ATOM 1450 O O . GLN B 1 49 ? -2.18 -11.781 14.023 1 96.62 49 GLN B O 1
ATOM 1455 N N . GLU B 1 50 ? -4.172 -11.25 14.875 1 97.25 50 GLU B N 1
ATOM 1456 C CA . GLU B 1 50 ? -4.812 -12.422 14.289 1 97.25 50 GLU B CA 1
ATOM 1457 C C . GLU B 1 50 ? -4.672 -12.43 12.773 1 97.25 50 GLU B C 1
ATOM 1459 O O . GLU B 1 50 ? -4.316 -13.453 12.18 1 97.25 50 GLU B O 1
ATOM 1464 N N . ARG B 1 51 ? -4.914 -11.273 12.109 1 96.94 51 ARG B N 1
ATOM 1465 C CA . ARG B 1 51 ? -4.781 -11.188 10.664 1 96.94 51 ARG B CA 1
ATOM 1466 C C . ARG B 1 51 ? -3.326 -11.344 10.234 1 96.94 51 ARG B C 1
ATOM 1468 O O . ARG B 1 51 ? -3.029 -12.062 9.273 1 96.94 51 ARG B O 1
ATOM 1475 N N . LEU B 1 52 ? -2.467 -10.703 10.945 1 97.69 52 LEU B N 1
ATOM 1476 C CA . LEU B 1 52 ? -1.048 -10.781 10.617 1 97.69 52 LEU B CA 1
ATOM 1477 C C . LEU B 1 52 ? -0.559 -12.227 10.648 1 97.69 52 LEU B C 1
ATOM 1479 O O . LEU B 1 52 ? 0.236 -12.641 9.797 1 97.69 52 LEU B O 1
ATOM 1483 N N . ASN B 1 53 ? -1.063 -13 11.516 1 97.5 53 ASN B N 1
ATOM 1484 C CA . ASN B 1 53 ? -0.646 -14.383 11.703 1 97.5 53 ASN B CA 1
ATOM 1485 C C . ASN B 1 53 ? -1.145 -15.281 10.57 1 97.5 53 ASN B C 1
ATOM 1487 O O . ASN B 1 53 ? -0.694 -16.422 10.43 1 97.5 53 ASN B O 1
ATOM 1491 N N . MET B 1 54 ? -2.043 -14.812 9.82 1 97.88 54 MET B N 1
ATOM 1492 C CA . MET B 1 54 ? -2.615 -15.625 8.75 1 97.88 54 MET B CA 1
ATOM 1493 C C . MET B 1 54 ? -1.693 -15.648 7.535 1 97.88 54 MET B C 1
ATOM 1495 O O . MET B 1 54 ? -1.859 -16.484 6.645 1 97.88 54 MET B O 1
ATOM 1499 N N . PHE B 1 55 ? -0.803 -14.711 7.422 1 98 55 PHE B N 1
ATOM 1500 C CA . PHE B 1 55 ? 0.168 -14.695 6.336 1 98 55 PHE B CA 1
ATOM 1501 C C . PHE B 1 55 ? 1.354 -15.602 6.652 1 98 55 PHE B C 1
ATOM 1503 O O . PHE B 1 55 ? 1.999 -15.438 7.691 1 98 55 PHE B O 1
ATOM 1510 N N . GLN B 1 56 ? 1.598 -16.547 5.738 1 96.88 56 GLN B N 1
ATOM 1511 C CA . GLN B 1 56 ? 2.625 -17.547 6.004 1 96.88 56 GLN B CA 1
ATOM 1512 C C . GLN B 1 56 ? 3.539 -17.719 4.797 1 96.88 56 GLN B C 1
ATOM 1514 O O . GLN B 1 56 ? 3.09 -17.641 3.65 1 96.88 56 GLN B O 1
ATOM 1519 N N . VAL B 1 57 ? 4.781 -18 5.121 1 97.31 57 VAL B N 1
ATOM 1520 C CA . VAL B 1 57 ? 5.723 -18.391 4.078 1 97.31 57 VAL B CA 1
ATOM 1521 C C . VAL B 1 57 ? 5.18 -19.594 3.314 1 97.31 57 VAL B C 1
ATOM 1523 O O . VAL B 1 57 ? 4.637 -20.516 3.916 1 97.31 57 VAL B O 1
ATOM 1526 N N . GLY B 1 58 ? 5.285 -19.516 2.02 1 96.75 58 GLY B N 1
ATOM 1527 C CA . GLY B 1 58 ? 4.855 -20.625 1.187 1 96.75 58 GLY B CA 1
ATOM 1528 C C . GLY B 1 58 ? 3.535 -20.359 0.483 1 96.75 58 GLY B C 1
ATOM 1529 O O . GLY B 1 58 ? 3.184 -21.062 -0.468 1 96.75 58 GLY B O 1
ATOM 1530 N N . MET B 1 59 ? 2.801 -19.391 0.929 1 97.19 59 MET B N 1
ATOM 1531 C CA . MET B 1 59 ? 1.533 -19.062 0.281 1 97.19 59 MET B CA 1
ATOM 1532 C C . MET B 1 59 ? 1.767 -18.516 -1.123 1 97.19 59 MET B C 1
ATOM 1534 O O . MET B 1 59 ? 2.707 -17.75 -1.348 1 97.19 59 MET B O 1
ATOM 1538 N N . ARG B 1 60 ? 0.862 -18.953 -2.023 1 97.38 60 ARG B N 1
ATOM 1539 C CA . ARG B 1 60 ? 1.004 -18.562 -3.426 1 97.38 60 ARG B CA 1
ATOM 1540 C C . ARG B 1 60 ? -0.038 -17.531 -3.82 1 97.38 60 ARG B C 1
ATOM 1542 O O . ARG B 1 60 ? -1.174 -17.562 -3.34 1 97.38 60 ARG B O 1
ATOM 1549 N N . LEU B 1 61 ? 0.369 -16.641 -4.652 1 97.94 61 LEU B N 1
ATOM 1550 C CA . LEU B 1 61 ? -0.448 -15.516 -5.102 1 97.94 61 LEU B CA 1
ATOM 1551 C C . LEU B 1 61 ? 0.006 -15.031 -6.473 1 97.94 61 LEU B C 1
ATOM 1553 O O . LEU B 1 61 ? 0.96 -15.562 -7.043 1 97.94 61 LEU B O 1
ATOM 1557 N N . GLU B 1 62 ? -0.772 -14.195 -7.098 1 96.56 62 GLU B N 1
ATOM 1558 C CA . GLU B 1 62 ? -0.307 -13.375 -8.211 1 96.56 62 GLU B CA 1
ATOM 1559 C C . GLU B 1 62 ? 0.166 -12.008 -7.723 1 96.56 62 GLU B C 1
ATOM 1561 O O . GLU B 1 62 ? -0.477 -11.391 -6.871 1 96.56 62 GLU B O 1
ATOM 1566 N N . ALA B 1 63 ? 1.342 -11.586 -8.141 1 97.06 63 ALA B N 1
ATOM 1567 C CA . ALA B 1 63 ? 1.877 -10.305 -7.688 1 97.06 63 ALA B CA 1
ATOM 1568 C C . ALA B 1 63 ? 2.297 -9.438 -8.875 1 97.06 63 ALA B C 1
ATOM 1570 O O . ALA B 1 63 ? 2.887 -9.938 -9.836 1 97.06 63 ALA B O 1
ATOM 1571 N N . ALA B 1 64 ? 1.919 -8.18 -8.797 1 94.62 64 ALA B N 1
ATOM 1572 C CA . ALA B 1 64 ? 2.381 -7.219 -9.797 1 94.62 64 ALA B CA 1
ATOM 1573 C C . ALA B 1 64 ? 3.854 -6.879 -9.594 1 94.62 64 ALA B C 1
ATOM 1575 O O . ALA B 1 64 ? 4.281 -6.59 -8.477 1 94.62 64 ALA B O 1
ATOM 1576 N N . ASP B 1 65 ? 4.57 -6.965 -10.648 1 88.25 65 ASP B N 1
ATOM 1577 C CA . ASP B 1 65 ? 5.984 -6.613 -10.594 1 88.25 65 ASP B CA 1
ATOM 1578 C C . ASP B 1 65 ? 6.168 -5.113 -10.375 1 88.25 65 ASP B C 1
ATOM 1580 O O . ASP B 1 65 ? 5.766 -4.301 -11.211 1 88.25 65 ASP B O 1
ATOM 1584 N N . MET B 1 66 ? 6.828 -4.715 -9.312 1 80.62 66 MET B N 1
ATOM 1585 C CA . MET B 1 66 ? 6.988 -3.309 -8.953 1 80.62 66 MET B CA 1
ATOM 1586 C C . MET B 1 66 ? 7.945 -2.611 -9.914 1 80.62 66 MET B C 1
ATOM 1588 O O . MET B 1 66 ? 7.871 -1.395 -10.102 1 80.62 66 MET B O 1
ATOM 1592 N N . CYS B 1 67 ? 8.852 -3.389 -10.43 1 71.62 67 CYS B N 1
ATOM 1593 C CA . CYS B 1 67 ? 9.82 -2.828 -11.359 1 71.62 67 CYS B CA 1
ATOM 1594 C C . CYS B 1 67 ? 9.219 -2.66 -12.75 1 71.62 67 CYS B C 1
ATOM 1596 O O . CYS B 1 67 ? 9.461 -1.654 -13.422 1 71.62 67 CYS B O 1
ATOM 1598 N N . GLU B 1 68 ? 8.57 -3.609 -13.156 1 72.38 68 GLU B N 1
ATOM 1599 C CA . GLU B 1 68 ? 7.852 -3.574 -14.43 1 72.38 68 GLU B CA 1
ATOM 1600 C C . GLU B 1 68 ? 6.344 -3.607 -14.211 1 72.38 68 GLU B C 1
ATOM 1602 O O . GLU B 1 68 ? 5.711 -4.656 -14.367 1 72.38 68 GLU B O 1
ATOM 1607 N N . ASN B 1 69 ? 5.766 -2.611 -13.93 1 68.38 69 ASN B N 1
ATOM 1608 C CA . ASN B 1 69 ? 4.422 -2.439 -13.391 1 68.38 69 ASN B CA 1
ATOM 1609 C C . ASN B 1 69 ? 3.361 -3.025 -14.32 1 68.38 69 ASN B C 1
ATOM 1611 O O . ASN B 1 69 ? 2.219 -3.23 -13.906 1 68.38 69 ASN B O 1
ATOM 1615 N N . GLN B 1 70 ? 3.771 -3.455 -15.422 1 77 70 GLN B N 1
ATOM 1616 C CA . GLN B 1 70 ? 2.793 -4.004 -16.359 1 77 70 GLN B CA 1
ATOM 1617 C C . GLN B 1 70 ? 2.703 -5.523 -16.234 1 77 70 GLN B C 1
ATOM 1619 O O . GLN B 1 70 ? 1.789 -6.145 -16.781 1 77 70 GLN B O 1
ATOM 1624 N N . PHE B 1 71 ? 3.592 -6.094 -15.43 1 86.56 71 PHE B N 1
ATOM 1625 C CA . PHE B 1 71 ? 3.619 -7.551 -15.383 1 86.56 71 PHE B CA 1
ATOM 1626 C C . PHE B 1 71 ? 3.029 -8.062 -14.07 1 86.56 71 PHE B C 1
ATOM 1628 O O . PHE B 1 71 ? 3.26 -7.473 -13.016 1 86.56 71 PHE B O 1
ATOM 1635 N N . ILE B 1 72 ? 2.23 -9.07 -14.227 1 94 72 ILE B N 1
ATOM 1636 C CA . ILE B 1 72 ? 1.769 -9.844 -13.078 1 94 72 ILE B CA 1
ATOM 1637 C C . ILE B 1 72 ? 2.354 -11.25 -13.141 1 94 72 ILE B C 1
ATOM 1639 O O . ILE B 1 72 ? 2.328 -11.898 -14.188 1 94 72 ILE B O 1
ATOM 1643 N N . CYS B 1 73 ? 2.857 -11.734 -12.031 1 94.12 73 CYS B N 1
ATOM 1644 C CA . CYS B 1 73 ? 3.609 -12.984 -12 1 94.12 73 CYS B CA 1
ATOM 1645 C C . CYS B 1 73 ? 3.08 -13.914 -10.922 1 94.12 73 CYS B C 1
ATOM 1647 O O . CYS B 1 73 ? 2.588 -13.453 -9.883 1 94.12 73 CYS B O 1
ATOM 1649 N N . PRO B 1 74 ? 3.166 -15.242 -11.219 1 95.06 74 PRO B N 1
ATOM 1650 C CA . PRO B 1 74 ? 3.045 -16.156 -10.07 1 95.06 74 PRO B CA 1
ATOM 1651 C C . PRO B 1 74 ? 4.098 -15.891 -9 1 95.06 74 PRO B C 1
ATOM 1653 O O . PRO B 1 74 ? 5.25 -15.602 -9.312 1 95.06 74 PRO B O 1
ATOM 1656 N N . ALA B 1 75 ? 3.609 -15.945 -7.742 1 96.81 75 ALA B N 1
ATOM 1657 C CA . ALA B 1 75 ? 4.535 -15.516 -6.699 1 96.81 75 ALA B CA 1
ATOM 1658 C C . ALA B 1 75 ? 4.316 -16.312 -5.414 1 96.81 75 ALA B C 1
ATOM 1660 O O . ALA B 1 75 ? 3.277 -16.953 -5.242 1 96.81 75 ALA B O 1
ATOM 1661 N N . THR B 1 76 ? 5.332 -16.312 -4.574 1 97.38 76 THR B N 1
ATOM 1662 C CA . THR B 1 76 ? 5.348 -17.047 -3.312 1 97.38 76 THR B CA 1
ATOM 1663 C C . THR B 1 76 ? 5.832 -16.156 -2.174 1 97.38 76 THR B C 1
ATOM 1665 O O . THR B 1 76 ? 6.812 -15.422 -2.324 1 97.38 76 THR B O 1
ATOM 1668 N N . ILE B 1 77 ? 5.082 -16.125 -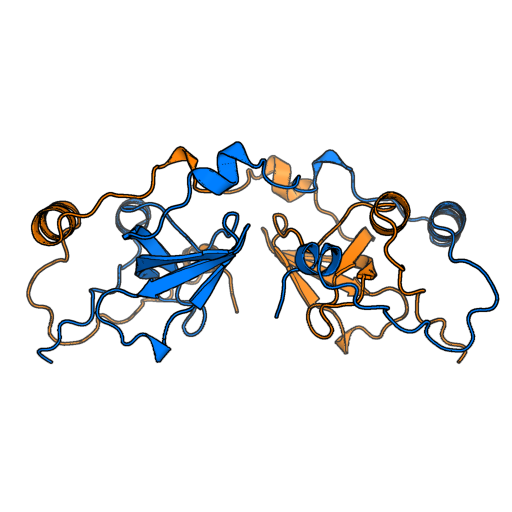1.079 1 98.19 77 ILE B N 1
ATOM 1669 C CA . ILE B 1 77 ? 5.586 -15.445 0.111 1 98.19 77 ILE B CA 1
ATOM 1670 C C . ILE B 1 77 ? 6.789 -16.203 0.666 1 98.19 77 ILE B C 1
ATOM 1672 O O . ILE B 1 77 ? 6.691 -17.391 0.986 1 98.19 77 ILE B O 1
ATOM 1676 N N . THR B 1 78 ? 7.949 -15.492 0.807 1 98.5 78 THR B N 1
ATOM 1677 C CA . THR B 1 78 ? 9.156 -16.156 1.286 1 98.5 78 THR B CA 1
ATOM 1678 C C . THR B 1 78 ? 9.586 -15.578 2.633 1 98.5 78 THR B C 1
ATOM 1680 O O . THR B 1 78 ? 10.531 -16.078 3.252 1 98.5 78 THR B O 1
ATOM 1683 N N . GLY B 1 79 ? 8.922 -14.586 3.139 1 98.31 79 GLY B N 1
ATOM 1684 C CA . GLY B 1 79 ? 9.164 -13.984 4.441 1 98.31 79 GLY B CA 1
ATOM 1685 C C . GLY B 1 79 ? 8.008 -13.133 4.934 1 98.31 79 GLY B C 1
ATOM 1686 O O . GLY B 1 79 ? 7.289 -12.539 4.133 1 98.31 79 GLY B O 1
ATOM 1687 N N . VAL B 1 80 ? 7.836 -13.148 6.23 1 98 80 VAL B N 1
ATOM 1688 C CA . VAL B 1 80 ? 6.797 -12.336 6.855 1 98 80 VAL B CA 1
ATOM 1689 C C . VAL B 1 80 ? 7.395 -11.523 8 1 98 80 VAL B C 1
ATOM 1691 O O . VAL B 1 80 ? 7.941 -12.086 8.953 1 98 80 VAL B O 1
ATOM 1694 N N . HIS B 1 81 ? 7.289 -10.273 7.922 1 96.12 81 HIS B N 1
ATOM 1695 C CA . HIS B 1 81 ? 7.766 -9.336 8.938 1 96.12 81 HIS B CA 1
ATOM 1696 C C . HIS B 1 81 ? 6.707 -8.281 9.25 1 96.12 81 HIS B C 1
ATOM 1698 O O . HIS B 1 81 ? 6.746 -7.18 8.703 1 96.12 81 HIS B O 1
ATOM 1704 N N . GLY B 1 82 ? 5.82 -8.703 10.172 1 94.69 82 GLY B N 1
ATOM 1705 C CA . GLY B 1 82 ? 4.695 -7.824 10.438 1 94.69 82 GLY B CA 1
ATOM 1706 C C . GLY B 1 82 ? 3.75 -7.695 9.258 1 94.69 82 GLY B C 1
ATOM 1707 O O . GLY B 1 82 ? 3.264 -8.703 8.727 1 94.69 82 GLY B O 1
ATOM 1708 N N . ARG B 1 83 ? 3.5 -6.43 8.836 1 95.88 83 ARG B N 1
ATOM 1709 C CA . ARG B 1 83 ? 2.582 -6.215 7.727 1 95.88 83 ARG B CA 1
ATOM 1710 C C . ARG B 1 83 ? 3.291 -6.391 6.387 1 95.88 83 ARG B C 1
ATOM 1712 O O . ARG B 1 83 ? 2.648 -6.395 5.336 1 95.88 83 ARG B O 1
ATOM 1719 N N . ILE B 1 84 ? 4.609 -6.492 6.465 1 96.81 84 ILE B N 1
ATOM 1720 C CA . ILE B 1 84 ? 5.391 -6.562 5.238 1 96.81 84 ILE B CA 1
ATOM 1721 C C . ILE B 1 84 ? 5.734 -8.016 4.926 1 96.81 84 ILE B C 1
ATOM 1723 O O . ILE B 1 84 ? 6.234 -8.742 5.793 1 96.81 84 ILE B O 1
ATOM 1727 N N . ILE B 1 85 ? 5.453 -8.375 3.713 1 97.94 85 ILE B N 1
ATOM 1728 C CA . ILE B 1 85 ? 5.816 -9.719 3.279 1 97.94 85 ILE B CA 1
ATOM 1729 C C . ILE B 1 85 ? 6.875 -9.641 2.186 1 97.94 85 ILE B C 1
ATOM 1731 O O . ILE B 1 85 ? 6.859 -8.719 1.362 1 97.94 85 ILE B O 1
ATOM 1735 N N . ASN B 1 86 ? 7.785 -10.594 2.227 1 98.25 86 ASN B N 1
ATOM 1736 C CA . ASN B 1 86 ? 8.719 -10.82 1.126 1 98.25 86 ASN B CA 1
ATOM 1737 C C . ASN B 1 86 ? 8.141 -11.781 0.089 1 98.25 86 ASN B C 1
ATOM 1739 O O . ASN B 1 86 ? 7.68 -12.867 0.434 1 98.25 86 ASN B O 1
ATOM 1743 N N . VAL B 1 87 ? 8.156 -11.32 -1.16 1 97.88 87 VAL B N 1
ATOM 1744 C CA . VAL B 1 87 ? 7.516 -12.102 -2.215 1 97.88 87 VAL B CA 1
ATOM 1745 C C . VAL B 1 87 ? 8.531 -12.422 -3.309 1 97.88 87 VAL B C 1
ATOM 1747 O O . VAL B 1 87 ? 9.219 -11.523 -3.805 1 97.88 87 VAL B O 1
ATOM 1750 N N . ASN B 1 88 ? 8.664 -13.648 -3.635 1 97.12 88 ASN B N 1
ATOM 1751 C CA . ASN B 1 88 ? 9.453 -14.117 -4.766 1 97.12 88 ASN B CA 1
ATOM 1752 C C . ASN B 1 88 ? 8.578 -14.383 -5.988 1 97.12 88 ASN B C 1
ATOM 1754 O O . ASN B 1 88 ? 7.516 -14.984 -5.875 1 97.12 88 ASN B O 1
ATOM 1758 N N . TYR B 1 89 ? 8.961 -13.844 -7.09 1 94.94 89 TYR B N 1
ATOM 1759 C CA . TYR B 1 89 ? 8.336 -14.242 -8.344 1 94.94 89 TYR B CA 1
ATOM 1760 C C . TYR B 1 89 ? 8.797 -15.633 -8.773 1 94.94 89 TYR B C 1
ATOM 1762 O O . TYR B 1 89 ? 9.992 -15.859 -8.984 1 94.94 89 TYR B O 1
ATOM 1770 N N . ASP B 1 90 ? 7.871 -16.5 -8.875 1 92.75 90 ASP B N 1
ATOM 1771 C CA . ASP B 1 90 ? 8.242 -17.906 -9.086 1 92.75 90 ASP B CA 1
ATOM 1772 C C . ASP B 1 90 ? 9.117 -18.062 -10.328 1 92.75 90 ASP B C 1
ATOM 1774 O O . ASP B 1 90 ? 8.773 -17.547 -11.398 1 92.75 90 ASP B O 1
ATOM 1778 N N . GLY B 1 91 ? 10.242 -18.797 -10.133 1 90.62 91 GLY B N 1
ATOM 1779 C CA . GLY B 1 91 ? 11.156 -19.047 -11.227 1 90.62 91 GLY B CA 1
ATOM 1780 C C . GLY B 1 91 ? 12.281 -18.031 -11.305 1 90.62 91 GLY B C 1
ATOM 1781 O O . GLY B 1 91 ? 13.281 -18.25 -12 1 90.62 91 GLY B O 1
ATOM 1782 N N . TRP B 1 92 ? 12.102 -16.906 -10.648 1 91.69 92 TRP B N 1
ATOM 1783 C CA . TRP B 1 92 ? 13.125 -15.859 -10.688 1 91.69 92 TRP B CA 1
ATOM 1784 C C . TRP B 1 92 ? 14.055 -15.961 -9.484 1 91.69 92 TRP B C 1
ATOM 1786 O O . TRP B 1 92 ? 13.68 -16.516 -8.445 1 91.69 92 TRP B O 1
ATOM 1796 N N . ASP B 1 93 ? 15.234 -15.477 -9.672 1 93.88 93 ASP B N 1
ATOM 1797 C CA . ASP B 1 93 ? 16.203 -15.461 -8.594 1 93.88 93 ASP B CA 1
ATOM 1798 C C . ASP B 1 93 ? 15.742 -14.578 -7.438 1 93.88 93 ASP B C 1
ATOM 1800 O O . ASP B 1 93 ? 14.961 -13.648 -7.641 1 93.88 93 ASP B O 1
ATOM 1804 N N . GLU B 1 94 ? 16.234 -14.844 -6.266 1 95.56 94 GLU B N 1
ATOM 1805 C CA . GLU B 1 94 ? 15.836 -14.141 -5.047 1 95.56 94 GLU B CA 1
ATOM 1806 C C . GLU B 1 94 ? 16.188 -12.656 -5.125 1 95.56 94 GLU B C 1
ATOM 1808 O O . GLU B 1 94 ? 15.625 -11.844 -4.395 1 95.56 94 GLU B O 1
ATOM 1813 N N . GLU B 1 95 ? 17.156 -12.352 -5.961 1 94.94 95 GLU B N 1
ATOM 1814 C CA . GLU B 1 95 ? 17.562 -10.953 -6.09 1 94.94 95 GLU B CA 1
ATOM 1815 C C . GLU B 1 95 ? 16.438 -10.094 -6.633 1 94.94 95 GLU B C 1
ATOM 1817 O O . GLU B 1 95 ? 16.469 -8.867 -6.531 1 94.94 95 GLU B O 1
ATOM 1822 N N . PHE B 1 96 ? 15.398 -10.766 -7.168 1 92.69 96 PHE B N 1
ATOM 1823 C CA . PHE B 1 96 ? 14.273 -10.039 -7.75 1 92.69 96 PHE B CA 1
ATOM 1824 C C . PHE B 1 96 ? 13.086 -10.016 -6.793 1 92.69 96 PHE B C 1
ATOM 1826 O O . PHE B 1 96 ? 12.008 -9.523 -7.137 1 92.69 96 PHE B O 1
ATOM 1833 N N . ASP B 1 97 ? 13.32 -10.539 -5.578 1 96.25 97 ASP B N 1
ATOM 1834 C CA . ASP B 1 97 ? 12.266 -10.477 -4.574 1 96.25 97 ASP B CA 1
ATOM 1835 C C . ASP B 1 97 ? 11.828 -9.039 -4.328 1 96.25 97 ASP B C 1
ATOM 1837 O O . ASP B 1 97 ? 12.609 -8.102 -4.523 1 96.25 97 ASP B O 1
ATOM 1841 N N . GLU B 1 98 ? 10.586 -8.922 -3.918 1 95.56 98 GLU B N 1
ATOM 1842 C CA . GLU B 1 98 ? 10.055 -7.605 -3.559 1 95.56 98 GLU B CA 1
ATOM 1843 C C . GLU B 1 98 ? 9.266 -7.672 -2.252 1 95.56 98 GLU B C 1
ATOM 1845 O O . GLU B 1 98 ? 8.75 -8.727 -1.882 1 95.56 98 GLU B O 1
ATOM 1850 N N . LEU B 1 99 ? 9.188 -6.535 -1.548 1 95.69 99 LEU B N 1
ATOM 1851 C CA . LEU B 1 99 ? 8.414 -6.402 -0.321 1 95.69 99 LEU B CA 1
ATOM 1852 C C . LEU B 1 99 ? 7.047 -5.785 -0.606 1 95.69 99 LEU B C 1
ATOM 1854 O O . LEU B 1 99 ? 6.938 -4.844 -1.396 1 95.69 99 LEU B O 1
ATOM 1858 N N . TYR B 1 100 ? 6.043 -6.371 -0.055 1 95.94 100 TYR B N 1
ATOM 1859 C CA . TYR B 1 100 ? 4.691 -5.84 -0.182 1 95.94 100 TYR B CA 1
ATOM 1860 C C . TYR B 1 100 ? 4.039 -5.672 1.187 1 95.94 100 TYR B C 1
ATOM 1862 O O . TYR B 1 100 ? 4.242 -6.5 2.08 1 95.94 100 TYR B O 1
ATOM 1870 N N . ASP B 1 101 ? 3.268 -4.582 1.298 1 96.25 101 ASP B N 1
ATOM 1871 C CA . ASP B 1 101 ? 2.314 -4.512 2.4 1 96.25 101 ASP B CA 1
ATOM 1872 C C . ASP B 1 101 ? 1.186 -5.523 2.215 1 96.25 101 ASP B C 1
ATOM 1874 O O . ASP B 1 101 ? 0.674 -5.695 1.107 1 96.25 101 ASP B O 1
ATOM 1878 N N . ILE B 1 102 ? 0.763 -6.074 3.229 1 97.62 102 ILE B N 1
ATOM 1879 C CA . ILE B 1 102 ? -0.264 -7.109 3.156 1 97.62 102 ILE B CA 1
ATOM 1880 C C . ILE B 1 102 ? -1.562 -6.508 2.621 1 97.62 102 ILE B C 1
ATOM 1882 O O . ILE B 1 102 ? -2.445 -7.234 2.16 1 97.62 102 ILE B O 1
ATOM 1886 N N . ASP B 1 103 ? -1.72 -5.219 2.703 1 96.5 103 ASP B N 1
ATOM 1887 C CA . ASP B 1 103 ? -2.93 -4.562 2.215 1 96.5 103 ASP B CA 1
ATOM 1888 C C . ASP B 1 103 ? -2.699 -3.934 0.842 1 96.5 103 ASP B C 1
ATOM 1890 O O . ASP B 1 103 ? -3.512 -3.135 0.375 1 96.5 103 ASP B O 1
ATOM 1894 N N . SER B 1 104 ? -1.615 -4.293 0.245 1 95.44 104 SER B N 1
ATOM 1895 C CA . SER B 1 104 ? -1.324 -3.773 -1.088 1 95.44 104 SER B CA 1
ATOM 1896 C C . SER B 1 104 ? -2.307 -4.32 -2.119 1 95.44 104 SER B C 1
ATOM 1898 O O . SER B 1 104 ? -2.666 -5.496 -2.08 1 95.44 104 SER B O 1
ATOM 1900 N N . HIS B 1 105 ? -2.598 -3.453 -3.07 1 94.88 105 HIS B N 1
ATOM 1901 C CA . HIS B 1 105 ? -3.439 -3.885 -4.18 1 94.88 105 HIS B CA 1
ATOM 1902 C C . HIS B 1 105 ? -2.605 -4.496 -5.301 1 94.88 105 HIS B C 1
ATOM 1904 O O . HIS B 1 105 ? -3.141 -4.859 -6.348 1 94.88 105 HIS B O 1
ATOM 1910 N N . ASP B 1 106 ? -1.33 -4.703 -4.945 1 94.5 106 ASP B N 1
ATOM 1911 C CA . ASP B 1 106 ? -0.432 -5.285 -5.938 1 94.5 106 ASP B CA 1
ATOM 1912 C C . ASP B 1 106 ? -0.251 -6.785 -5.699 1 94.5 106 ASP B C 1
ATOM 1914 O O . ASP B 1 106 ? 0.413 -7.465 -6.484 1 94.5 106 ASP B O 1
ATOM 1918 N N . ILE B 1 107 ? -0.718 -7.258 -4.66 1 97.12 107 ILE B N 1
ATOM 1919 C CA . ILE B 1 107 ? -0.832 -8.703 -4.488 1 97.12 107 ILE B CA 1
ATOM 1920 C C . ILE B 1 107 ? -2.266 -9.148 -4.777 1 97.12 107 ILE B C 1
ATOM 1922 O O . ILE B 1 107 ? -3.221 -8.484 -4.367 1 97.12 107 ILE B O 1
ATOM 1926 N N . LEU B 1 108 ? -2.395 -10.156 -5.539 1 97.06 108 LEU B N 1
ATOM 1927 C CA . LEU B 1 108 ? -3.678 -10.547 -6.121 1 97.06 108 LEU B CA 1
ATOM 1928 C C . LEU B 1 108 ? -3.922 -12.039 -5.945 1 97.06 108 LEU B C 1
ATOM 1930 O O . LEU B 1 108 ? -2.977 -12.828 -5.926 1 97.06 108 LEU B O 1
ATOM 1934 N N . PRO B 1 109 ? -5.191 -12.422 -5.758 1 97.5 109 PRO B N 1
ATOM 1935 C CA . PRO B 1 109 ? -5.477 -13.859 -5.641 1 97.5 109 PRO B CA 1
ATOM 1936 C C . PRO B 1 109 ? -5.168 -14.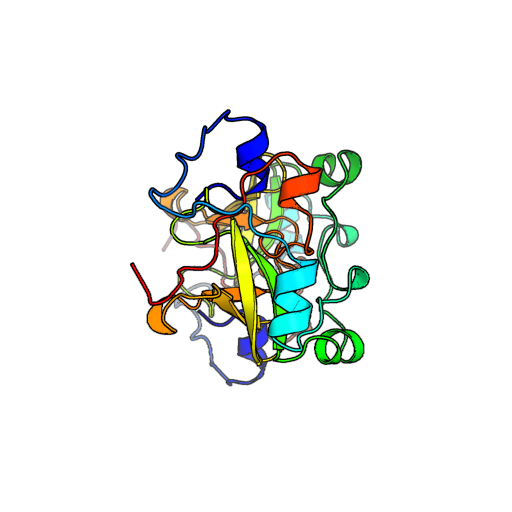625 -6.922 1 97.5 109 PRO B C 1
ATOM 1938 O O . PRO B 1 109 ? -5.27 -14.07 -8.016 1 97.5 109 PRO B O 1
ATOM 1941 N N . ILE B 1 110 ? -4.832 -15.781 -6.672 1 95.81 110 ILE B N 1
ATOM 1942 C CA . ILE B 1 110 ? -4.645 -16.672 -7.809 1 95.81 110 ILE B CA 1
ATOM 1943 C C . ILE B 1 110 ? -5.898 -16.688 -8.68 1 95.81 110 ILE B C 1
ATOM 1945 O O . ILE B 1 110 ? -7.012 -16.844 -8.164 1 95.81 110 ILE B O 1
ATOM 1949 N N . GLY B 1 111 ? -5.742 -16.516 -10.031 1 93.06 111 GLY B N 1
ATOM 1950 C CA . GLY B 1 111 ? -6.867 -16.469 -10.945 1 93.06 111 GLY B CA 1
ATOM 1951 C C . GLY B 1 111 ? -7.281 -15.062 -11.32 1 93.06 111 GLY B C 1
ATOM 1952 O O . GLY B 1 111 ? -8.117 -14.867 -12.203 1 93.06 111 GLY B O 1
ATOM 1953 N N . TRP B 1 112 ? -6.691 -14.086 -10.648 1 94.88 112 TRP B N 1
ATOM 1954 C CA . TRP B 1 112 ? -7.066 -12.703 -10.906 1 94.88 112 TRP B CA 1
ATOM 1955 C C . TRP B 1 112 ? -6.805 -12.32 -12.359 1 94.88 112 TRP B C 1
ATOM 1957 O O . TRP B 1 112 ? -7.672 -11.75 -13.023 1 94.88 112 TRP B O 1
ATOM 1967 N N . CYS B 1 113 ? -5.684 -12.609 -12.906 1 92.88 113 CYS B N 1
ATOM 1968 C CA . CYS B 1 113 ? -5.348 -12.281 -14.289 1 92.88 113 CYS B CA 1
ATOM 1969 C C . CYS B 1 113 ? -6.348 -12.906 -15.25 1 92.88 113 CYS B C 1
ATOM 1971 O O . CYS B 1 113 ? -6.852 -12.234 -16.156 1 92.88 113 CYS B O 1
ATOM 1973 N N . GLU B 1 114 ? -6.574 -14.188 -15.062 1 89.12 114 GLU B N 1
ATOM 1974 C CA . GLU B 1 114 ? -7.527 -14.883 -15.93 1 89.12 114 GLU B CA 1
ATOM 1975 C C . GLU B 1 114 ? -8.906 -14.227 -15.867 1 89.12 114 GLU B C 1
ATOM 1977 O O . GLU B 1 114 ? -9.523 -13.969 -16.906 1 89.12 114 GLU B O 1
ATOM 1982 N N . LEU B 1 115 ? -9.328 -13.938 -14.68 1 91.81 115 LEU B N 1
ATOM 1983 C CA . LEU B 1 115 ? -10.656 -13.367 -14.484 1 91.81 115 LEU B CA 1
ATOM 1984 C C . LEU B 1 115 ? -10.766 -12.008 -15.164 1 91.81 115 LEU B C 1
ATOM 1986 O O . LEU B 1 115 ? -11.82 -11.656 -15.695 1 91.81 115 LEU B O 1
ATOM 1990 N N . HIS B 1 116 ? -9.758 -11.219 -15.164 1 91.19 116 HIS B N 1
ATOM 1991 C CA . HIS B 1 116 ? -9.844 -9.844 -15.625 1 91.19 116 HIS B CA 1
ATOM 1992 C C . HIS B 1 116 ? -9.234 -9.688 -17.016 1 91.19 116 HIS B C 1
ATOM 1994 O O . HIS B 1 116 ? -9.133 -8.578 -17.531 1 91.19 116 HIS B O 1
ATOM 2000 N N . GLY B 1 117 ? -8.758 -10.805 -17.547 1 88.81 117 GLY B N 1
ATOM 2001 C CA . GLY B 1 117 ? -8.266 -10.789 -18.922 1 88.81 117 GLY B CA 1
ATOM 2002 C C . GLY B 1 117 ? -6.848 -10.258 -19.031 1 88.81 117 GLY B C 1
ATOM 2003 O O . GLY B 1 117 ? -6.477 -9.688 -20.062 1 88.81 117 GLY B O 1
ATOM 2004 N N . TYR B 1 118 ? -6.102 -10.359 -17.969 1 87 118 TYR B N 1
ATOM 2005 C CA . TYR B 1 118 ? -4.699 -9.969 -17.984 1 87 118 TYR B CA 1
ATOM 2006 C C . TYR B 1 118 ? -3.805 -11.164 -18.297 1 87 118 TYR B C 1
ATOM 2008 O O . TYR B 1 118 ? -4.152 -12.305 -17.969 1 87 118 TYR B O 1
ATOM 2016 N N . ARG B 1 119 ? -2.736 -10.852 -18.844 1 87 119 ARG B N 1
ATOM 2017 C CA . ARG B 1 119 ? -1.768 -11.922 -19.094 1 87 119 ARG B CA 1
ATOM 2018 C C . ARG B 1 119 ? -0.913 -12.18 -17.859 1 87 119 ARG B C 1
ATOM 2020 O O . ARG B 1 119 ? -0.35 -11.25 -17.281 1 87 119 ARG B O 1
ATOM 2027 N N . LEU B 1 120 ? -0.874 -13.367 -17.5 1 91.56 120 LEU B N 1
ATOM 2028 C CA . LEU B 1 120 ? 0.004 -13.812 -16.422 1 91.56 120 LEU B CA 1
ATOM 2029 C C . LEU B 1 120 ? 1.362 -14.234 -16.969 1 91.56 120 LEU B C 1
ATOM 2031 O O . LEU B 1 120 ? 1.437 -15.055 -17.891 1 91.56 120 LEU B O 1
ATOM 2035 N N . GLN B 1 121 ? 2.408 -13.57 -16.359 1 87.69 121 GLN B N 1
ATOM 2036 C CA . GLN B 1 121 ? 3.748 -13.984 -16.766 1 87.69 121 GLN B CA 1
ATOM 2037 C C . GLN B 1 121 ? 4.062 -15.391 -16.266 1 87.69 121 GLN B C 1
ATOM 2039 O O . GLN B 1 121 ? 3.852 -15.703 -15.094 1 87.69 121 GLN B O 1
ATOM 2044 N N . GLU B 1 122 ? 4.371 -16.25 -17.141 1 81.69 122 GLU B N 1
ATOM 2045 C CA . GLU B 1 122 ? 4.711 -17.609 -16.703 1 81.69 122 GLU B CA 1
ATOM 2046 C C . GLU B 1 122 ? 6.012 -17.609 -15.906 1 81.69 122 GLU B C 1
ATOM 2048 O O . GLU B 1 122 ? 6.891 -16.781 -16.141 1 81.69 122 GLU B O 1
ATOM 2053 N N . PRO B 1 123 ? 6.086 -18.547 -14.891 1 77.69 123 PRO B N 1
ATOM 2054 C CA . PRO B 1 123 ? 7.348 -18.656 -14.148 1 77.69 123 PRO B CA 1
ATOM 2055 C C . PRO B 1 123 ? 8.547 -18.906 -15.062 1 77.69 123 PRO B C 1
ATOM 2057 O O . PRO B 1 123 ? 8.406 -19.578 -16.094 1 77.69 123 PRO B O 1
ATOM 2060 N N . LYS B 1 124 ? 9.617 -18.188 -14.711 1 69.06 124 LYS B N 1
ATOM 2061 C CA . LYS B 1 124 ? 10.82 -18.453 -15.492 1 69.06 124 LYS B CA 1
ATOM 2062 C C . LYS B 1 124 ? 11.352 -19.859 -15.219 1 69.06 124 LYS B C 1
ATOM 2064 O O . LYS B 1 124 ? 11.484 -20.266 -14.062 1 69.06 124 LYS B O 1
ATOM 2069 N N . ARG B 1 125 ? 11.07 -20.781 -16.078 1 56.88 125 ARG B N 1
ATOM 2070 C CA . ARG B 1 125 ? 11.617 -22.125 -15.906 1 56.88 125 ARG B CA 1
ATOM 2071 C C . ARG B 1 125 ? 13.102 -22.156 -16.25 1 56.88 125 ARG B C 1
ATOM 2073 O O . ARG B 1 125 ? 13.586 -21.359 -17.047 1 56.88 125 ARG B O 1
ATOM 2080 N N . GLU B 1 126 ? 14.062 -22.703 -15.344 1 51.78 126 GLU B N 1
ATOM 2081 C CA . GLU B 1 126 ? 15.508 -22.859 -15.492 1 51.78 126 GLU B CA 1
ATOM 2082 C C . GLU B 1 126 ? 15.891 -23.172 -16.938 1 51.78 126 GLU B C 1
ATOM 2084 O O . GLU B 1 126 ? 17.016 -22.875 -17.359 1 51.78 126 GLU B O 1
ATOM 2089 N N . GLY B 1 127 ? 14.992 -23.641 -17.656 1 40.5 127 GLY B N 1
ATOM 2090 C CA . GLY B 1 127 ? 15.609 -24.219 -18.844 1 40.5 127 GLY B CA 1
ATOM 2091 C C . GLY B 1 127 ? 15.844 -23.219 -19.953 1 40.5 127 GLY B C 1
ATOM 2092 O O . GLY B 1 127 ? 16.312 -23.578 -21.031 1 40.5 127 GLY B O 1
ATOM 2093 N N . TYR B 1 128 ? 15.242 -21.984 -20.047 1 37.72 128 TYR B N 1
ATOM 2094 C CA . TYR B 1 128 ? 15.711 -21.156 -21.156 1 37.72 128 TYR B CA 1
ATOM 2095 C C . TYR B 1 128 ? 16.672 -20.094 -20.672 1 37.72 128 TYR B C 1
ATOM 2097 O O . TYR B 1 128 ? 16.547 -19.594 -19.547 1 37.72 128 TYR B O 1
#

Solvent-accessible surface area (backbone atoms only — not comparable to full-atom values): 15316 Å² total; per-residue (Å²): 136,61,58,58,79,51,50,72,77,62,68,70,76,75,77,76,80,92,77,74,86,70,80,84,51,67,71,62,49,31,61,76,63,73,48,47,70,47,61,71,86,63,50,57,74,81,77,49,68,73,59,48,66,68,61,51,66,54,29,29,32,28,30,50,33,83,87,50,46,85,41,30,27,45,23,30,30,72,36,72,59,74,61,37,29,32,33,35,44,42,60,53,62,73,90,66,40,44,78,39,54,59,65,34,83,47,50,39,51,72,61,48,36,68,74,73,72,43,74,66,46,68,56,46,58,90,82,114,135,59,58,59,79,50,50,72,76,62,66,69,75,74,78,76,80,92,78,75,87,69,79,83,51,67,69,62,51,31,62,75,64,72,48,48,69,48,61,72,85,64,50,57,74,81,79,49,69,73,60,47,67,68,60,52,66,54,28,29,31,27,30,48,34,84,87,49,45,84,40,31,27,44,24,31,30,73,36,74,56,74,61,35,31,32,34,35,43,42,58,55,62,74,90,67,43,45,78,40,53,61,64,34,83,48,49,38,52,72,61,48,37,68,75,71,72,43,74,66,45,67,57,47,58,88,83,115